Protein AF-A0AAN0Y7L4-F1 (afdb_monomer_lite)

Foldseek 3Di:
DVVVVVVVVVVVVVVVVVVVVVVVVVVVVVVVVVVVVVVVVVVVVVVVVVVVVVVVVVVVVVVVVVVVVVVVVVVVVVVVVVVVVVVVVVVVVVVVVVVVVVVVVVVVVVVVVVVVVVVVVVVVVVVVVVVVVVVVVVVVVVVVVVVVVVVVVVVVVVVVVVVVVVVVVVVVVVVVVVVVVVVVVVVVVVLVVDDDPVQWDFPDADPVSDTDTDHDPDDPFFWDKDKWKWKDWAAFFGKDKTKTFDPPQWDWPDKDKDWDPQKAWPDWDFDDDPDDPPDPTPRGMIMTMIGNHGDRGIIMMMIMTIITHTD

Secondary structure (DSSP, 8-state):
-HHHHHHHHHHHHHHHHHHHHHHHHHHHHHHHHHHHHHHHHHHHHHHHHHHHHHHHHHHHHHHHHHHHHHHHHHHHHHHHHHHHHHHHHHHHHHHHHHHHHHHHHHHHHHHHHHHHHHHHHHHHHHHHHHHHHHHHHHHHHHHHHHHHHHHHHHHHHHHHHHHHHHHHHHHHHHHHHHHHHHHHHHHHHHHHT-PPPTTEEEEEE-TTS-EEEEE--SS---EEEEEEEEEEEE-TT-EEEEEEE--TT-EEEEEEEEE-TTPEEEEEEE---TT-TT-TT---EEEEEEE--S-SS-EEEEEEEEEEEE-

Radius of gyration: 100.81 Å; chains: 1; bounding box: 181×64×265 Å

pLDDT: mean 88.41, std 15.2, range [36.69, 98.88]

Sequence (311 aa):
MEEQRHKASLLYIGEQIEVIEAVQLSLQEQIDDLVGDVSSIEEHLDATEDAIEALQAKDAALQALIDANAGNITDLQGEITRLQDELDKLRTDMTTGDDILQSKIDTNLALIGVLQLAVAEFNTLQGQIDALKAENTSLRLAMEAGDLSLQSQIDSIGLLESQIEANKALISGLLSQVNSLSISIDRYASYMNRECQPGEFLHSTNVDGSYVCEVSGGGIGGFLQLRAVSYTSIQKNQTGSATAECPSGSILTGGGFAKSEELEVLESRPIVMAGDVSNTSTNRAWFVRGLNPNRPYPLNIYSSVICLQPL

Organism: NCBI:txid1219067

Structure (mmCIF, N/CA/C/O backbone):
data_AF-A0AAN0Y7L4-F1
#
_entry.id   AF-A0AAN0Y7L4-F1
#
loop_
_atom_site.group_PDB
_atom_site.id
_atom_site.type_symbol
_atom_site.label_atom_id
_atom_site.label_alt_id
_atom_site.label_comp_id
_atom_site.label_asym_id
_atom_site.label_entity_id
_atom_site.label_seq_id
_atom_site.pdbx_PDB_ins_code
_atom_site.Cartn_x
_atom_site.Cartn_y
_atom_site.Cartn_z
_atom_site.occupancy
_atom_site.B_iso_or_equiv
_atom_site.auth_seq_id
_atom_site.auth_comp_id
_atom_site.auth_asym_id
_atom_site.auth_atom_id
_atom_site.pdbx_PDB_model_num
ATOM 1 N N . MET A 1 1 ? -79.912 -33.690 140.697 1.00 65.00 1 MET A N 1
ATOM 2 C CA . MET A 1 1 ? -79.986 -34.025 139.253 1.00 65.00 1 MET A CA 1
ATOM 3 C C . MET A 1 1 ? -79.680 -32.822 138.368 1.00 65.00 1 MET A C 1
ATOM 5 O O . MET A 1 1 ? -78.897 -32.961 137.440 1.00 65.00 1 MET A O 1
ATOM 9 N N . GLU A 1 2 ? -80.247 -31.649 138.654 1.00 71.06 2 GLU A N 1
ATOM 10 C CA . GLU A 1 2 ? -80.074 -30.436 137.838 1.00 71.06 2 GLU A CA 1
ATOM 11 C C . GLU A 1 2 ? -78.642 -29.865 137.873 1.00 71.06 2 GLU A C 1
ATOM 13 O O . GLU A 1 2 ? -78.085 -29.534 136.830 1.00 71.06 2 GLU A O 1
ATOM 18 N N . GLU A 1 3 ? -77.993 -29.889 139.043 1.00 75.88 3 GLU A N 1
ATOM 19 C CA . GLU A 1 3 ? -76.580 -29.505 139.208 1.00 75.88 3 GLU A CA 1
ATOM 20 C C . GLU A 1 3 ? -75.617 -30.447 138.458 1.00 75.88 3 GLU A C 1
ATOM 22 O O . GLU A 1 3 ? -74.653 -30.009 137.837 1.00 75.88 3 GLU A O 1
ATOM 27 N N . GLN A 1 4 ? -75.900 -31.754 138.461 1.00 79.44 4 GLN A N 1
ATOM 28 C CA . GLN A 1 4 ? -75.106 -32.761 137.743 1.00 79.44 4 GLN A CA 1
ATOM 29 C C . GLN A 1 4 ? -75.257 -32.638 136.221 1.00 79.44 4 GLN A C 1
ATOM 31 O O . GLN A 1 4 ? -74.281 -32.820 135.499 1.00 79.44 4 GLN A O 1
ATOM 36 N N . ARG A 1 5 ? -76.451 -32.274 135.733 1.00 79.94 5 ARG A N 1
ATOM 37 C CA . ARG A 1 5 ? -76.677 -31.947 134.316 1.00 79.94 5 ARG A CA 1
ATOM 38 C C . ARG A 1 5 ? -75.965 -30.660 133.900 1.00 79.94 5 ARG A C 1
ATOM 40 O O . ARG A 1 5 ? -75.357 -30.646 132.837 1.00 79.94 5 ARG A O 1
ATOM 47 N N . HIS A 1 6 ? -75.983 -29.621 134.737 1.00 82.06 6 HIS A N 1
ATOM 48 C CA . HIS A 1 6 ? -75.218 -28.394 134.486 1.00 82.06 6 HIS A CA 1
ATOM 49 C C . HIS A 1 6 ? -73.709 -28.655 134.453 1.00 82.06 6 HIS A C 1
ATOM 51 O O . HIS A 1 6 ? -73.045 -28.200 133.529 1.00 82.06 6 HIS A O 1
ATOM 57 N N . LYS A 1 7 ? -73.170 -29.446 135.392 1.00 86.62 7 LYS A N 1
ATOM 58 C CA . LYS A 1 7 ? -71.755 -29.859 135.374 1.00 86.62 7 LYS A CA 1
ATOM 59 C C . LYS A 1 7 ? -71.385 -30.639 134.110 1.00 86.62 7 LYS A C 1
ATOM 61 O O . LYS A 1 7 ? -70.355 -30.346 133.519 1.00 86.62 7 LYS A O 1
ATOM 66 N N . ALA A 1 8 ? -72.221 -31.582 133.673 1.00 85.50 8 ALA A N 1
ATOM 67 C CA . ALA A 1 8 ? -71.980 -32.340 132.443 1.00 85.50 8 ALA A CA 1
ATOM 68 C C . ALA A 1 8 ? -72.039 -31.455 131.185 1.00 85.50 8 ALA A C 1
ATOM 70 O O . ALA A 1 8 ? -71.216 -31.602 130.288 1.00 85.50 8 ALA A O 1
ATOM 71 N N . SER A 1 9 ? -72.976 -30.503 131.136 1.00 89.06 9 SER A N 1
ATOM 72 C CA . SER A 1 9 ? -73.086 -29.557 130.023 1.00 89.06 9 SER A CA 1
ATOM 73 C C . SER A 1 9 ? -71.916 -28.570 129.984 1.00 89.06 9 SER A C 1
ATOM 75 O O . SER A 1 9 ? -71.429 -28.262 128.905 1.00 89.06 9 SER A O 1
ATOM 77 N N . LEU A 1 10 ? -71.447 -28.095 131.143 1.00 89.44 10 LEU A N 1
ATOM 78 C CA . LEU A 1 10 ? -70.262 -27.238 131.251 1.00 89.44 10 LEU A CA 1
ATOM 79 C C . LEU A 1 10 ? -68.979 -27.980 130.851 1.00 89.44 10 LEU A C 1
ATOM 81 O O . LEU A 1 10 ? -68.137 -27.389 130.188 1.00 89.44 10 LEU A O 1
ATOM 85 N N . LEU A 1 11 ? -68.852 -29.264 131.210 1.00 89.75 11 LEU A N 1
ATOM 86 C CA . LEU A 1 11 ? -67.729 -30.112 130.795 1.00 89.75 11 LEU A CA 1
ATOM 87 C C . LEU A 1 11 ? -67.692 -30.275 129.267 1.00 89.75 11 LEU A C 1
ATOM 89 O O . LEU A 1 11 ? -66.659 -30.044 128.654 1.00 89.75 11 LEU A O 1
ATOM 93 N N . TYR A 1 12 ? -68.839 -30.583 128.658 1.00 90.38 12 TYR A N 1
ATOM 94 C CA . TYR A 1 12 ? -68.973 -30.725 127.206 1.00 90.38 12 TYR A CA 1
ATOM 95 C C . TYR A 1 12 ? -68.675 -29.422 126.451 1.00 90.38 12 TYR A C 1
ATOM 97 O O . TYR A 1 12 ? -68.002 -29.432 125.426 1.00 90.38 12 TYR A O 1
ATOM 105 N N . ILE A 1 13 ? -69.150 -28.285 126.971 1.00 93.44 13 ILE A N 1
ATOM 106 C CA . ILE A 1 13 ? -68.819 -26.965 126.418 1.00 93.44 13 ILE A CA 1
ATOM 107 C C . ILE A 1 13 ? -67.311 -26.702 126.531 1.00 93.44 13 ILE A C 1
ATOM 109 O O . ILE A 1 13 ? -66.723 -26.198 125.581 1.00 93.44 13 ILE A O 1
ATOM 113 N N . GLY A 1 14 ? -66.679 -27.077 127.649 1.00 92.88 14 GLY A N 1
ATOM 114 C CA . GLY A 1 14 ? -65.228 -26.978 127.828 1.00 92.88 14 GLY A CA 1
ATOM 115 C C . GLY A 1 14 ? -64.439 -27.788 126.794 1.00 92.88 14 GLY A C 1
ATOM 116 O O . GLY A 1 14 ? -63.548 -27.242 126.156 1.00 92.88 14 GLY A O 1
ATOM 117 N N . GLU A 1 15 ? -64.817 -29.049 126.564 1.00 94.00 15 GLU A N 1
ATOM 118 C CA . GLU A 1 15 ? -64.196 -29.911 125.542 1.00 94.00 15 GLU A CA 1
ATOM 119 C C . GLU A 1 15 ? -64.382 -29.351 124.120 1.00 94.00 15 GLU A C 1
ATOM 121 O O . GLU A 1 15 ? -63.455 -29.370 123.311 1.00 94.00 15 GLU A O 1
ATOM 126 N N . GLN A 1 16 ? -65.565 -28.812 123.796 1.00 95.75 16 GLN A N 1
ATOM 127 C CA . GLN A 1 16 ? -65.798 -28.169 122.498 1.00 95.75 16 GLN A CA 1
ATOM 128 C C . GLN A 1 16 ? -64.950 -26.908 122.304 1.00 95.75 16 GLN A C 1
ATOM 130 O O . GLN A 1 16 ? -64.465 -26.679 121.197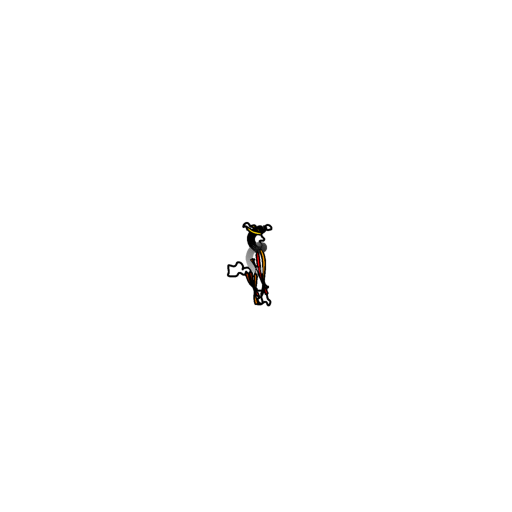 1.00 95.75 16 GLN A O 1
ATOM 135 N N . ILE A 1 17 ? -64.771 -26.099 123.354 1.00 95.94 17 ILE A N 1
ATOM 136 C CA . ILE A 1 17 ? -63.909 -24.911 123.314 1.00 95.94 17 ILE A CA 1
ATOM 137 C C . ILE A 1 17 ? -62.463 -25.320 123.016 1.00 95.94 17 ILE A C 1
ATOM 139 O O . ILE A 1 17 ? -61.859 -24.738 122.123 1.00 95.94 17 ILE A O 1
ATOM 143 N N . GLU A 1 18 ? -61.945 -26.362 123.670 1.00 95.50 18 GLU A N 1
ATOM 144 C CA . GLU A 1 18 ? -60.574 -26.847 123.456 1.00 95.50 18 GLU A CA 1
ATOM 145 C C . GLU A 1 18 ? -60.346 -27.327 122.007 1.00 95.50 18 GLU A C 1
ATOM 147 O O . GLU A 1 18 ? -59.334 -27.006 121.384 1.00 95.50 18 GLU A O 1
ATOM 152 N N . VAL A 1 19 ? -61.323 -28.029 121.416 1.00 95.31 19 VAL A N 1
ATOM 153 C CA . VAL A 1 19 ? -61.266 -28.435 119.998 1.00 95.31 19 VAL A CA 1
ATOM 154 C C . VAL A 1 19 ? -61.311 -27.225 119.062 1.00 95.31 19 VAL A C 1
ATOM 156 O O . VAL A 1 19 ? -60.577 -27.189 118.074 1.00 95.31 19 VAL A O 1
ATOM 159 N N . ILE A 1 20 ? -62.161 -26.235 119.348 1.00 96.56 20 ILE A N 1
ATOM 160 C CA . ILE A 1 20 ? -62.248 -25.002 118.553 1.00 96.56 20 ILE A CA 1
ATOM 161 C C . ILE A 1 20 ? -60.926 -24.231 118.617 1.00 96.56 20 ILE A C 1
ATOM 163 O O . ILE A 1 20 ? -60.447 -23.790 117.576 1.00 96.56 20 ILE A O 1
ATOM 167 N N . GLU A 1 21 ? -60.311 -24.115 119.795 1.00 96.50 21 GLU A N 1
ATOM 168 C CA . GLU A 1 21 ? -59.003 -23.475 119.975 1.00 96.50 21 GLU A CA 1
ATOM 169 C C . GLU A 1 21 ? -57.907 -24.205 119.188 1.00 96.50 21 GLU A C 1
ATOM 171 O O . GLU A 1 21 ? -57.120 -23.565 118.490 1.00 96.50 21 GLU A O 1
ATOM 176 N N . ALA A 1 22 ? -57.894 -25.541 119.212 1.00 95.69 22 ALA A N 1
ATOM 177 C CA . ALA A 1 22 ? -56.948 -26.335 118.430 1.00 95.69 22 ALA A CA 1
ATOM 178 C C . ALA A 1 22 ? -57.126 -26.138 116.911 1.00 95.69 22 ALA A C 1
ATOM 180 O O . ALA A 1 22 ? -56.146 -25.960 116.186 1.00 95.69 22 ALA A O 1
ATOM 181 N N . VAL A 1 23 ? -58.371 -26.127 116.418 1.00 96.81 23 VAL A N 1
ATOM 182 C CA . VAL A 1 23 ? -58.669 -25.853 115.000 1.00 96.81 23 VAL A CA 1
ATOM 183 C C . VAL A 1 23 ? -58.299 -24.417 114.626 1.00 96.81 23 VAL A C 1
ATOM 185 O O . VAL A 1 23 ? -57.748 -24.199 113.551 1.00 96.81 23 VAL A O 1
ATOM 188 N N . GLN A 1 24 ? -58.556 -23.443 115.503 1.00 97.94 24 GLN A N 1
ATOM 189 C CA . GLN A 1 24 ? -58.186 -22.045 115.288 1.00 97.94 24 GLN A CA 1
ATOM 190 C C . GLN A 1 24 ? -56.667 -21.888 115.156 1.00 97.94 24 GLN A C 1
ATOM 192 O O . GLN A 1 24 ? -56.213 -21.194 114.252 1.00 97.94 24 GLN A O 1
ATOM 197 N N . LEU A 1 25 ? -55.890 -22.555 116.015 1.00 97.44 25 LEU A N 1
ATOM 198 C CA . LEU A 1 25 ? -54.428 -22.556 115.929 1.00 97.44 25 LEU A CA 1
ATOM 199 C C . LEU A 1 25 ? -53.938 -23.173 114.612 1.00 97.44 25 LEU A C 1
ATOM 201 O O . LEU A 1 25 ? -53.081 -22.593 113.955 1.00 97.44 25 LEU A O 1
ATOM 205 N N . SER A 1 26 ? -54.521 -24.298 114.188 1.00 97.56 26 SER A N 1
ATOM 206 C CA . SER A 1 26 ? -54.142 -24.944 112.924 1.00 97.56 26 SER A CA 1
ATOM 207 C C . SER A 1 26 ? -54.507 -24.112 111.690 1.00 97.56 26 SER A C 1
ATOM 209 O O . SER A 1 26 ? -53.728 -24.043 110.742 1.00 97.56 26 SER A O 1
ATOM 211 N N . LEU A 1 27 ? -55.677 -23.467 111.685 1.00 98.06 27 LEU A N 1
ATOM 212 C CA . LEU A 1 27 ? -56.064 -22.557 110.606 1.00 98.06 27 LEU A CA 1
ATOM 213 C C . LEU A 1 27 ? -55.168 -21.316 110.570 1.00 98.06 27 LEU A C 1
ATOM 215 O O . LEU A 1 27 ? -54.859 -20.846 109.482 1.00 98.06 27 LEU A O 1
ATOM 219 N N . GLN A 1 28 ? -54.740 -20.803 111.727 1.00 98.12 28 GLN A N 1
ATOM 220 C CA . GLN A 1 28 ? -53.810 -19.676 111.788 1.00 98.12 28 GLN A CA 1
ATOM 221 C C . GLN A 1 28 ? -52.454 -20.036 111.172 1.00 98.12 28 GLN A C 1
ATOM 223 O O . GLN A 1 28 ? -51.947 -19.266 110.369 1.00 98.12 28 GLN A O 1
ATOM 228 N N . GLU A 1 29 ? -51.918 -21.220 111.477 1.00 98.06 29 GLU A N 1
ATOM 229 C CA . GLU A 1 29 ? -50.669 -21.710 110.878 1.00 98.06 29 GLU A CA 1
ATOM 230 C C . GLU A 1 29 ? -50.784 -21.825 109.349 1.00 98.06 29 GLU A C 1
ATOM 232 O O . GLU A 1 29 ? -49.951 -21.288 108.627 1.00 98.06 29 GLU A O 1
ATOM 237 N N . GLN A 1 30 ? -51.873 -22.418 108.839 1.00 98.38 30 GLN A N 1
ATOM 238 C CA . GLN A 1 30 ? -52.119 -22.487 107.390 1.00 98.38 30 GLN A CA 1
ATOM 239 C C . GLN A 1 30 ? -52.256 -21.104 106.742 1.00 98.38 30 GLN A C 1
ATOM 241 O O . GLN A 1 30 ? -51.840 -20.922 105.600 1.00 98.38 30 GLN A O 1
ATOM 246 N N . ILE A 1 31 ? -52.869 -20.138 107.435 1.00 98.50 31 ILE A N 1
ATOM 247 C CA . ILE A 1 31 ? -52.988 -18.757 106.951 1.00 98.50 31 ILE A CA 1
ATOM 248 C C . ILE A 1 31 ? -51.609 -18.098 106.883 1.00 98.50 31 ILE A C 1
ATOM 250 O O . ILE A 1 31 ? -51.313 -17.451 105.882 1.00 98.50 31 ILE A O 1
ATOM 254 N N . ASP A 1 32 ? -50.778 -18.266 107.911 1.00 98.25 32 ASP A N 1
ATOM 255 C CA . ASP A 1 32 ? -49.435 -17.686 107.961 1.00 98.25 32 ASP A CA 1
ATOM 256 C C . ASP A 1 32 ? -48.542 -18.264 106.844 1.00 98.25 32 ASP A C 1
ATOM 258 O O . ASP A 1 32 ? -47.852 -17.503 106.160 1.00 98.25 32 ASP A O 1
ATOM 262 N N . ASP A 1 33 ? -48.631 -19.574 106.582 1.00 98.44 33 ASP A N 1
ATOM 263 C CA . ASP A 1 33 ? -47.954 -20.229 105.454 1.00 98.44 33 ASP A CA 1
ATOM 264 C C . ASP A 1 33 ? -48.433 -19.672 104.104 1.00 98.44 33 ASP A C 1
ATOM 266 O O . ASP A 1 33 ? -47.620 -19.303 103.254 1.00 98.44 33 ASP A O 1
ATOM 270 N N . LEU A 1 34 ? -49.752 -19.541 103.913 1.00 98.38 34 LEU A N 1
ATOM 271 C CA . LEU A 1 34 ? -50.325 -19.016 102.670 1.00 98.38 34 LEU A CA 1
ATOM 272 C C . LEU A 1 34 ? -49.908 -17.559 102.420 1.00 98.38 34 LEU A C 1
ATOM 274 O O . LEU A 1 34 ? -49.672 -17.172 101.279 1.00 98.38 34 LEU A O 1
ATOM 278 N N . VAL A 1 35 ? -49.816 -16.747 103.478 1.00 98.44 35 VAL A N 1
ATOM 279 C CA . VAL A 1 35 ? -49.301 -15.372 103.399 1.00 98.44 35 VAL A CA 1
ATOM 280 C C . VAL A 1 35 ? -47.834 -15.378 102.966 1.00 98.44 35 VAL A C 1
ATOM 282 O O . VAL A 1 35 ? -47.460 -14.578 102.110 1.00 98.44 35 VAL A O 1
ATOM 285 N N . GLY A 1 36 ? -47.025 -16.299 103.498 1.00 98.44 36 GLY A N 1
ATOM 286 C CA . GLY A 1 36 ? -45.636 -16.487 103.079 1.00 98.44 36 GLY A CA 1
ATOM 287 C C . GLY A 1 36 ? -45.504 -16.850 101.596 1.00 98.44 36 GLY A C 1
ATOM 288 O O . GLY A 1 36 ? -44.739 -16.209 100.872 1.00 98.44 36 GLY A O 1
ATOM 289 N N . ASP A 1 37 ? -46.291 -17.821 101.127 1.00 98.56 37 ASP A N 1
ATOM 290 C CA . ASP A 1 37 ? -46.326 -18.228 99.717 1.00 98.56 37 ASP A CA 1
ATOM 291 C C . ASP A 1 37 ? -46.767 -17.076 98.803 1.00 98.56 37 ASP A C 1
ATOM 293 O O . ASP A 1 37 ? -46.163 -16.854 97.752 1.00 98.56 37 ASP A O 1
ATOM 297 N N . VAL A 1 38 ? -47.785 -16.304 99.206 1.00 98.62 38 VAL A N 1
ATOM 298 C CA . VAL A 1 38 ? -48.253 -15.131 98.450 1.00 98.62 38 VAL A CA 1
ATOM 299 C C . VAL A 1 38 ? -47.154 -14.077 98.338 1.00 98.62 38 VAL A C 1
ATOM 301 O O . VAL A 1 38 ? -46.890 -13.621 97.230 1.00 98.62 38 VAL A O 1
ATOM 304 N N . SER A 1 39 ? -46.459 -13.743 99.431 1.00 98.38 39 SER A N 1
ATOM 305 C CA . SER A 1 39 ? -45.335 -12.798 99.379 1.00 98.38 39 SER A CA 1
ATOM 306 C C . SER A 1 39 ? -44.205 -13.278 98.461 1.00 98.38 39 SER A C 1
ATOM 308 O O . SER A 1 39 ? -43.629 -12.478 97.729 1.00 98.38 39 SER A O 1
ATOM 310 N N . SER A 1 40 ? -43.906 -14.582 98.449 1.00 98.44 40 SER A N 1
ATOM 311 C CA . SER A 1 40 ? -42.910 -15.144 97.528 1.00 98.44 40 SER A CA 1
ATOM 312 C C . SER A 1 40 ? -43.368 -15.080 96.066 1.00 98.44 40 SER A C 1
ATOM 314 O O . SER A 1 40 ? -42.564 -14.780 95.184 1.00 98.44 40 SER A O 1
ATOM 316 N N . ILE A 1 41 ? -44.650 -15.340 95.791 1.00 98.56 41 ILE A N 1
ATOM 317 C CA . ILE A 1 41 ? -45.226 -15.234 94.444 1.00 98.56 41 ILE A CA 1
ATOM 318 C C . ILE A 1 41 ? -45.186 -13.788 93.942 1.00 98.56 41 ILE A C 1
ATOM 320 O O . ILE A 1 41 ? -44.864 -13.578 92.776 1.00 98.56 41 ILE A O 1
ATOM 324 N N . GLU A 1 42 ? -45.486 -12.809 94.797 1.00 98.62 42 GLU A N 1
ATOM 325 C CA . GLU A 1 42 ? -45.403 -11.382 94.460 1.00 98.62 42 GLU A CA 1
ATOM 326 C C . GLU A 1 42 ? -43.968 -10.982 94.083 1.00 98.62 42 GLU A C 1
ATOM 328 O O . GLU A 1 42 ? -43.758 -10.406 93.019 1.00 98.62 42 GLU A O 1
ATOM 333 N N . GLU A 1 43 ? -42.961 -11.395 94.862 1.00 98.56 43 GLU A N 1
ATOM 334 C CA . GLU A 1 43 ? -41.549 -11.138 94.530 1.00 98.56 43 GLU A CA 1
ATOM 335 C C . GLU A 1 43 ? -41.136 -11.794 93.196 1.00 98.56 43 GLU A C 1
ATOM 337 O O . GLU A 1 43 ? -40.425 -11.201 92.380 1.00 98.56 43 GLU A O 1
ATOM 342 N N . HIS A 1 44 ? -41.604 -13.019 92.934 1.00 98.50 44 HIS A N 1
ATOM 343 C CA . HIS A 1 44 ? -41.367 -13.696 91.659 1.00 98.50 44 HIS A CA 1
ATOM 344 C C . HIS A 1 44 ? -42.072 -13.020 90.477 1.00 98.50 44 HIS A C 1
ATOM 346 O O . HIS A 1 44 ? -41.533 -13.038 89.363 1.00 98.50 44 HIS A O 1
ATOM 352 N N . LEU A 1 45 ? -43.262 -12.457 90.695 1.00 98.69 45 LEU A N 1
ATOM 353 C CA . LEU A 1 45 ? -44.009 -11.721 89.683 1.00 98.69 45 LEU A CA 1
ATOM 354 C C . LEU A 1 45 ? -43.251 -10.452 89.292 1.00 98.69 45 LEU A C 1
ATOM 356 O O . LEU A 1 45 ? -42.950 -10.299 88.110 1.00 98.69 45 LEU A O 1
ATOM 360 N N . ASP A 1 46 ? -42.841 -9.643 90.270 1.00 98.62 46 ASP A N 1
ATOM 361 C CA . ASP A 1 46 ? -42.070 -8.413 90.050 1.00 98.62 46 ASP A CA 1
ATOM 362 C C . ASP A 1 46 ? -40.780 -8.699 89.258 1.00 98.62 46 ASP A C 1
ATOM 364 O O . ASP A 1 46 ? -40.507 -8.084 88.226 1.00 98.62 46 ASP A O 1
ATOM 368 N N . ALA A 1 47 ? -40.013 -9.718 89.665 1.00 98.56 47 ALA A N 1
ATOM 369 C CA . ALA A 1 47 ? -38.786 -10.103 88.964 1.00 98.56 47 ALA A CA 1
ATOM 370 C C . ALA A 1 47 ? -39.037 -10.587 87.521 1.00 98.56 47 ALA A C 1
ATOM 372 O O . ALA A 1 47 ? -38.185 -10.430 86.639 1.00 98.56 47 ALA A O 1
ATOM 373 N N . THR A 1 48 ? -40.190 -11.212 87.272 1.00 98.56 48 THR A N 1
ATOM 374 C CA . THR A 1 48 ? -40.574 -11.671 85.932 1.00 98.56 48 THR A CA 1
ATOM 375 C C . THR A 1 48 ? -41.022 -10.503 85.058 1.00 98.56 48 THR A C 1
ATOM 377 O O . THR A 1 48 ? -40.672 -10.472 83.877 1.00 98.56 48 THR A O 1
ATOM 380 N N . GLU A 1 49 ? -41.748 -9.536 85.620 1.00 98.75 49 GLU A N 1
ATOM 381 C CA . GLU A 1 49 ? -42.130 -8.296 84.939 1.00 98.75 49 GLU A CA 1
ATOM 382 C C . GLU A 1 49 ? -40.883 -7.514 84.498 1.00 98.75 49 GLU A C 1
ATOM 384 O O . GLU A 1 49 ? -40.738 -7.234 83.304 1.00 98.75 49 GLU A O 1
ATOM 389 N N . ASP A 1 50 ? -39.909 -7.318 85.394 1.00 98.62 50 ASP A N 1
ATOM 390 C CA . ASP A 1 50 ? -38.616 -6.690 85.079 1.00 98.62 50 ASP A CA 1
ATOM 391 C C . ASP A 1 50 ? -37.873 -7.415 83.936 1.00 98.62 50 ASP A C 1
ATOM 393 O O . ASP A 1 50 ? -37.298 -6.801 83.026 1.00 98.62 50 ASP A O 1
ATOM 397 N N . ALA A 1 51 ? -37.874 -8.753 83.950 1.00 98.69 51 ALA A N 1
ATOM 398 C CA . ALA A 1 51 ? -37.231 -9.553 82.911 1.00 98.69 51 ALA A CA 1
ATOM 399 C C . ALA A 1 51 ? -37.931 -9.415 81.547 1.00 98.69 51 ALA A C 1
ATOM 401 O O . ALA A 1 51 ? -37.258 -9.380 80.509 1.00 98.69 51 ALA A O 1
ATOM 402 N N . ILE A 1 52 ? -39.265 -9.328 81.537 1.00 98.75 52 ILE A N 1
ATOM 403 C CA . ILE A 1 52 ? -40.060 -9.104 80.326 1.00 98.75 52 ILE A CA 1
ATOM 404 C C . ILE A 1 52 ? -39.749 -7.725 79.741 1.00 98.75 52 ILE A C 1
ATOM 406 O O . ILE A 1 52 ? -39.487 -7.634 78.540 1.00 98.75 52 ILE A O 1
ATOM 410 N N . GLU A 1 53 ? -39.698 -6.675 80.563 1.00 98.69 53 GLU A N 1
ATOM 411 C CA . GLU A 1 53 ? -39.340 -5.326 80.109 1.00 98.69 53 GLU A CA 1
ATOM 412 C C . GLU A 1 53 ? -37.936 -5.291 79.481 1.00 98.69 53 GLU A C 1
ATOM 414 O O . GLU A 1 53 ? -37.729 -4.731 78.398 1.00 98.69 53 GLU A O 1
ATOM 419 N N . ALA A 1 54 ? -36.964 -5.967 80.101 1.00 98.56 54 ALA A N 1
ATOM 420 C CA . ALA A 1 54 ? -35.606 -6.058 79.570 1.00 98.56 54 ALA A CA 1
ATOM 421 C C . ALA A 1 54 ? -35.535 -6.804 78.223 1.00 98.56 54 ALA A C 1
ATOM 423 O O . ALA A 1 54 ? -34.738 -6.440 77.349 1.00 98.56 54 ALA A O 1
ATOM 424 N N . LEU A 1 55 ? -36.345 -7.851 78.034 1.00 98.75 55 LEU A N 1
ATOM 425 C CA . LEU A 1 55 ? -36.444 -8.567 76.759 1.00 98.75 55 LEU A CA 1
ATOM 426 C C . LEU A 1 55 ? -37.110 -7.708 75.682 1.00 98.75 55 LEU A C 1
ATOM 428 O O . LEU A 1 55 ? -36.583 -7.629 74.575 1.00 98.75 55 LEU A O 1
ATOM 432 N N . GLN A 1 56 ? -38.184 -6.990 76.014 1.00 98.81 56 GLN A N 1
ATOM 433 C CA . GLN A 1 56 ? -38.840 -6.059 75.090 1.00 98.81 56 GLN A CA 1
ATOM 434 C C . GLN A 1 56 ? -37.882 -4.960 74.609 1.00 98.81 56 GLN A C 1
ATOM 436 O O . GLN A 1 56 ? -37.856 -4.631 73.421 1.00 98.81 56 GLN A O 1
ATOM 441 N N . ALA A 1 57 ? -37.038 -4.432 75.500 1.00 98.56 57 ALA A N 1
ATOM 442 C CA . ALA A 1 57 ? -36.009 -3.464 75.128 1.00 98.56 57 ALA A CA 1
ATOM 443 C C . ALA A 1 57 ? -34.958 -4.058 74.168 1.00 98.56 57 ALA A C 1
ATOM 445 O O . ALA A 1 57 ? -34.530 -3.389 73.222 1.00 98.56 57 ALA A O 1
ATOM 446 N N . LYS A 1 58 ? -34.554 -5.320 74.373 1.00 98.75 58 LYS A N 1
ATOM 447 C CA . LYS A 1 58 ? -33.640 -6.030 73.460 1.00 98.75 58 LYS A CA 1
ATOM 448 C C . LYS A 1 58 ? -34.274 -6.284 72.096 1.00 98.75 58 LYS A C 1
ATOM 450 O O . LYS A 1 58 ? -33.603 -6.071 71.087 1.00 98.75 58 LYS A O 1
ATOM 455 N N . ASP A 1 59 ? -35.541 -6.679 72.056 1.00 98.81 59 ASP A N 1
ATOM 456 C CA . ASP A 1 59 ? -36.275 -6.896 70.808 1.00 98.81 59 ASP A CA 1
ATOM 457 C C . ASP A 1 59 ? -36.403 -5.596 70.006 1.00 98.81 59 ASP A C 1
ATOM 459 O O . ASP A 1 59 ? -36.145 -5.585 68.802 1.00 98.81 59 ASP A O 1
ATOM 463 N N . ALA A 1 60 ? -36.689 -4.471 70.671 1.00 98.62 60 ALA A N 1
ATOM 464 C CA . ALA A 1 60 ? -36.716 -3.159 70.026 1.00 98.62 60 ALA A CA 1
ATOM 465 C C . ALA A 1 60 ? -35.349 -2.772 69.427 1.00 98.62 60 ALA A C 1
ATOM 467 O O . ALA A 1 60 ? -35.276 -2.261 68.307 1.00 98.62 60 ALA A O 1
ATOM 468 N N . ALA A 1 61 ? -34.253 -3.051 70.140 1.00 98.62 61 ALA A N 1
ATOM 469 C CA . ALA A 1 61 ? -32.903 -2.795 69.640 1.00 98.62 61 ALA A CA 1
ATOM 470 C C . ALA A 1 61 ? -32.541 -3.692 68.442 1.00 98.62 61 ALA A C 1
ATOM 472 O O . ALA A 1 61 ? -31.943 -3.221 67.472 1.00 98.62 61 ALA A O 1
ATOM 473 N N . LEU A 1 62 ? -32.921 -4.973 68.481 1.00 98.81 62 LEU A N 1
ATOM 474 C CA . LEU A 1 62 ? -32.725 -5.901 67.366 1.00 98.81 62 LEU A CA 1
ATOM 475 C C . LEU A 1 62 ? -33.537 -5.484 66.137 1.00 98.81 62 LEU A C 1
ATOM 477 O O . LEU A 1 62 ? -33.004 -5.521 65.029 1.00 98.81 62 LEU A O 1
ATOM 481 N N . GLN A 1 63 ? -34.776 -5.024 66.322 1.00 98.81 63 GLN A N 1
ATOM 482 C CA . GLN A 1 63 ? -35.604 -4.527 65.224 1.00 98.81 63 GLN A CA 1
ATOM 483 C C . GLN A 1 63 ? -34.963 -3.313 64.540 1.00 98.81 63 GLN A C 1
ATOM 485 O O . GLN A 1 63 ? -34.862 -3.284 63.316 1.00 98.81 63 GLN A O 1
ATOM 490 N N . ALA A 1 64 ? -34.428 -2.363 65.312 1.00 98.62 64 ALA A N 1
ATOM 491 C CA . ALA A 1 64 ? -33.726 -1.209 64.752 1.00 98.62 64 ALA A CA 1
ATOM 492 C C . ALA A 1 64 ? -32.482 -1.609 63.930 1.00 98.62 64 ALA A C 1
ATOM 494 O O . ALA A 1 64 ? -32.207 -1.016 62.886 1.00 98.62 64 ALA A O 1
ATOM 495 N N . LEU A 1 65 ? -31.737 -2.634 64.367 1.00 98.81 65 LEU A N 1
ATOM 496 C CA . LEU A 1 65 ? -30.599 -3.170 63.610 1.00 98.81 65 LEU A CA 1
ATOM 497 C C . LEU A 1 65 ? -31.036 -3.876 62.322 1.00 98.81 65 LEU A C 1
ATOM 499 O O . LEU A 1 65 ? -30.360 -3.750 61.301 1.00 98.81 65 LEU A O 1
ATOM 503 N N . ILE A 1 66 ? -32.150 -4.612 62.356 1.00 98.81 66 ILE A N 1
ATOM 504 C CA . ILE A 1 66 ? -32.729 -5.254 61.169 1.00 98.81 66 ILE A CA 1
ATOM 505 C C . ILE A 1 66 ? -33.117 -4.194 60.138 1.00 98.81 66 ILE A C 1
ATOM 507 O O . ILE A 1 66 ? -32.729 -4.319 58.976 1.00 98.81 66 ILE A O 1
ATOM 511 N N . ASP A 1 67 ? -33.799 -3.130 60.561 1.00 98.69 67 ASP A N 1
ATOM 512 C CA . ASP A 1 67 ? -34.242 -2.054 59.671 1.00 98.69 67 ASP A CA 1
ATOM 513 C C . ASP A 1 67 ? -33.048 -1.304 59.057 1.00 98.69 67 ASP A C 1
ATOM 515 O O . ASP A 1 67 ? -33.016 -1.053 57.849 1.00 98.69 67 ASP A O 1
ATOM 519 N N . ALA A 1 68 ? -32.014 -1.016 59.857 1.00 98.75 68 ALA A N 1
ATOM 520 C CA . ALA A 1 68 ? -30.781 -0.399 59.368 1.00 98.75 68 ALA A CA 1
ATOM 521 C C . ALA A 1 68 ? -30.056 -1.291 58.346 1.00 98.75 68 ALA A C 1
ATOM 523 O O . ALA A 1 68 ? -29.613 -0.821 57.297 1.00 98.75 68 ALA A O 1
ATOM 524 N N . ASN A 1 69 ? -29.970 -2.595 58.618 1.00 98.75 69 ASN A N 1
ATOM 525 C CA . ASN A 1 69 ? -29.360 -3.546 57.693 1.00 98.75 69 ASN A CA 1
ATOM 526 C C . ASN A 1 69 ? -30.178 -3.704 56.405 1.00 98.75 69 ASN A C 1
ATOM 528 O O . ASN A 1 69 ? -29.588 -3.821 55.334 1.00 98.75 69 ASN A O 1
ATOM 532 N N . ALA A 1 70 ? -31.510 -3.665 56.477 1.00 98.69 70 ALA A N 1
ATOM 533 C CA . ALA A 1 70 ? -32.373 -3.679 55.298 1.00 98.69 70 ALA A CA 1
ATOM 534 C C . ALA A 1 70 ? -32.148 -2.440 54.409 1.00 98.69 70 ALA A C 1
ATOM 536 O O . ALA A 1 70 ? -32.076 -2.568 53.183 1.00 98.69 70 ALA A O 1
ATOM 537 N N . GLY A 1 71 ? -31.958 -1.264 55.020 1.00 98.62 71 GLY A N 1
ATOM 538 C CA . GLY A 1 71 ? -31.548 -0.043 54.320 1.00 98.62 71 GLY A CA 1
ATOM 539 C C . GLY A 1 71 ? -30.199 -0.208 53.615 1.00 98.62 71 GLY A C 1
ATOM 540 O O . GLY A 1 71 ? -30.119 -0.047 52.400 1.00 98.62 71 GLY A O 1
ATOM 541 N N . ASN A 1 72 ? -29.172 -0.655 54.343 1.00 98.81 72 ASN A N 1
ATOM 542 C CA . ASN A 1 72 ? -27.837 -0.891 53.778 1.00 98.81 72 ASN A CA 1
ATOM 543 C C . ASN A 1 72 ? -27.853 -1.896 52.612 1.00 98.81 72 ASN A C 1
ATOM 545 O O . ASN A 1 72 ? -27.157 -1.706 51.617 1.00 98.81 72 ASN A O 1
ATOM 549 N N . ILE A 1 73 ? -28.640 -2.973 52.718 1.00 98.81 73 ILE A N 1
ATOM 550 C CA . ILE A 1 73 ? -28.794 -3.960 51.639 1.00 98.81 73 ILE A CA 1
ATOM 551 C C . ILE A 1 73 ? -29.414 -3.310 50.399 1.00 98.81 73 ILE A C 1
ATOM 553 O O . ILE A 1 73 ? -28.953 -3.571 49.289 1.00 98.81 73 ILE A O 1
ATOM 557 N N . THR A 1 74 ? -30.420 -2.454 50.580 1.00 98.81 74 THR A N 1
ATOM 558 C CA . THR A 1 74 ? -31.077 -1.736 49.478 1.00 98.81 74 THR A CA 1
ATOM 559 C C . THR A 1 74 ? -30.095 -0.804 48.764 1.00 98.81 74 THR A C 1
ATOM 561 O O . THR A 1 74 ? -30.019 -0.815 47.534 1.00 98.81 74 THR A O 1
ATOM 564 N N . ASP A 1 75 ? -29.284 -0.060 49.518 1.00 98.81 75 ASP A N 1
ATOM 565 C CA . ASP A 1 75 ? -28.273 0.841 48.958 1.00 98.81 75 ASP A CA 1
ATOM 566 C C . ASP A 1 75 ? -27.196 0.070 48.178 1.00 98.81 75 ASP A C 1
ATOM 568 O O . ASP A 1 75 ? -26.879 0.417 47.036 1.00 98.81 75 ASP A O 1
ATOM 572 N N . LEU A 1 76 ? -26.690 -1.033 48.743 1.00 98.81 76 LEU A N 1
ATOM 573 C CA . LEU A 1 76 ? -25.714 -1.903 48.078 1.00 98.81 76 LEU A CA 1
ATOM 574 C C . LEU A 1 76 ? -26.275 -2.527 46.793 1.00 98.81 76 LEU A C 1
ATOM 576 O O . LEU A 1 76 ? -25.561 -2.636 45.797 1.00 98.81 76 LEU A O 1
ATOM 580 N N . GLN A 1 77 ? -27.551 -2.918 46.778 1.00 98.81 77 GLN A N 1
ATOM 581 C CA . GLN A 1 77 ? -28.216 -3.412 45.567 1.00 98.81 77 GLN A CA 1
ATOM 582 C C . GLN A 1 77 ? -28.312 -2.328 44.481 1.00 98.81 77 GLN A C 1
ATOM 584 O O . GLN A 1 77 ? -28.109 -2.620 43.297 1.00 98.81 77 GLN A O 1
ATOM 589 N N . GLY A 1 78 ? -28.563 -1.075 44.873 1.00 98.75 78 GLY A N 1
ATOM 590 C CA . GLY A 1 78 ? -28.529 0.072 43.966 1.00 98.75 78 GLY A CA 1
ATOM 591 C C . GLY A 1 78 ? -27.138 0.309 43.372 1.00 98.75 78 GLY A C 1
ATOM 592 O O . GLY A 1 78 ? -27.002 0.494 42.161 1.00 98.75 78 GLY A O 1
ATOM 593 N N . GLU A 1 79 ? -26.091 0.238 44.197 1.00 98.88 79 GLU A N 1
ATOM 594 C CA . GLU A 1 79 ? -24.709 0.405 43.738 1.00 98.88 79 GLU A CA 1
ATOM 595 C C . GLU A 1 79 ? -24.262 -0.724 42.798 1.00 98.88 79 GLU A C 1
ATOM 597 O O . GLU A 1 79 ? -23.651 -0.450 41.764 1.00 98.88 79 GLU A O 1
ATOM 602 N N . ILE A 1 80 ? -24.626 -1.976 43.101 1.00 98.81 80 ILE A N 1
ATOM 603 C CA . ILE A 1 80 ? -24.370 -3.129 42.225 1.00 98.81 80 ILE A CA 1
ATOM 604 C C . ILE A 1 80 ? -25.003 -2.912 40.850 1.00 98.81 80 ILE A C 1
ATOM 606 O O . ILE A 1 80 ? -24.332 -3.114 39.840 1.00 98.81 80 ILE A O 1
ATOM 610 N N . THR A 1 81 ? -26.256 -2.456 40.808 1.00 98.81 81 THR A N 1
ATOM 611 C CA . THR A 1 81 ? -26.968 -2.199 39.546 1.00 98.81 81 THR A CA 1
ATOM 612 C C . THR A 1 81 ? -26.252 -1.124 38.726 1.00 98.81 81 THR A C 1
ATOM 614 O O . THR A 1 81 ? -25.963 -1.325 37.550 1.00 98.81 81 THR A O 1
ATOM 617 N N . ARG A 1 82 ? -25.858 -0.012 39.362 1.00 98.81 82 ARG A 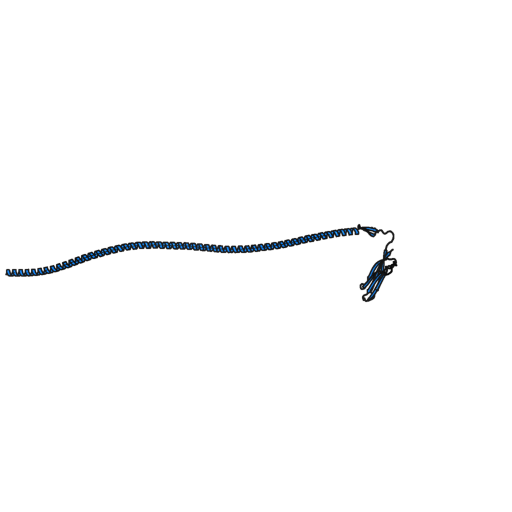N 1
ATOM 618 C CA . ARG A 1 82 ? -25.112 1.065 38.693 1.00 98.81 82 ARG A CA 1
ATOM 619 C C . ARG A 1 82 ? -23.776 0.578 38.122 1.00 98.81 82 ARG A C 1
ATOM 621 O O . ARG A 1 82 ? -23.413 0.940 37.007 1.00 98.81 82 ARG A O 1
ATOM 628 N N . LEU A 1 83 ? -23.032 -0.223 38.885 1.00 98.81 83 LEU A N 1
ATOM 629 C CA . LEU A 1 83 ? -21.746 -0.767 38.441 1.00 98.81 83 LEU A CA 1
ATOM 630 C C . LEU A 1 83 ? -21.908 -1.776 37.296 1.00 98.81 83 LEU A C 1
ATOM 632 O O . LEU A 1 83 ? -21.050 -1.838 36.417 1.00 98.81 83 LEU A O 1
ATOM 636 N N . GLN A 1 84 ? -22.998 -2.546 37.282 1.00 98.88 84 GLN A N 1
ATOM 637 C CA . GLN A 1 84 ? -23.334 -3.437 36.169 1.00 98.88 84 GLN A CA 1
ATOM 638 C C . GLN A 1 84 ? -23.607 -2.643 34.886 1.00 98.88 84 GLN A C 1
ATOM 640 O O . GLN A 1 84 ? -23.015 -2.954 33.853 1.00 98.88 84 GLN A O 1
ATOM 645 N N . ASP A 1 85 ? -24.386 -1.562 34.971 1.00 98.81 85 ASP A N 1
ATOM 646 C CA . ASP A 1 85 ? -24.653 -0.681 33.828 1.00 98.81 85 ASP A CA 1
ATOM 647 C C . ASP A 1 85 ? -23.364 -0.036 33.278 1.00 98.81 85 ASP A C 1
ATOM 649 O O . ASP A 1 85 ? -23.159 0.054 32.063 1.00 98.81 85 ASP A O 1
ATOM 653 N N . GLU A 1 86 ? -22.457 0.398 34.162 1.00 98.88 86 GLU A N 1
ATOM 654 C CA . GLU A 1 86 ? -21.157 0.955 33.765 1.00 98.88 86 GLU A CA 1
ATOM 655 C C . GLU A 1 86 ? -20.262 -0.081 33.073 1.00 98.88 86 GLU A C 1
ATOM 657 O O . GLU A 1 86 ? -19.614 0.242 32.072 1.00 98.88 86 GLU A O 1
ATOM 662 N N . LEU A 1 87 ? -20.245 -1.324 33.563 1.00 98.81 87 LEU A N 1
ATOM 663 C CA . LEU A 1 87 ? -19.503 -2.421 32.938 1.00 98.81 87 LEU A CA 1
ATOM 664 C C . LEU A 1 87 ? -20.042 -2.759 31.545 1.00 98.81 87 LEU A C 1
ATOM 666 O O . LEU A 1 87 ? -19.252 -2.945 30.617 1.00 98.81 87 LEU A O 1
ATOM 670 N N . ASP A 1 88 ? -21.362 -2.799 31.376 1.00 98.81 88 ASP A N 1
ATOM 671 C CA . ASP A 1 88 ? -21.991 -3.085 30.085 1.00 98.81 88 ASP A CA 1
ATOM 672 C C . ASP A 1 88 ? -21.723 -1.976 29.061 1.00 98.81 88 ASP A C 1
ATOM 674 O O . ASP A 1 88 ? -21.428 -2.248 27.888 1.00 98.81 88 ASP A O 1
ATOM 678 N N . LYS A 1 89 ? -21.734 -0.717 29.511 1.00 98.81 89 LYS A N 1
ATOM 679 C CA . LYS A 1 89 ? -21.343 0.418 28.674 1.00 98.81 89 LYS A CA 1
ATOM 680 C C . LYS A 1 89 ? -19.880 0.327 28.254 1.00 98.81 89 LYS A C 1
ATOM 682 O O . LYS A 1 89 ? -19.589 0.413 27.064 1.00 98.81 89 LYS A O 1
ATOM 687 N N . LEU A 1 90 ? -18.970 0.096 29.202 1.00 98.81 90 LEU A N 1
ATOM 688 C CA . LEU A 1 90 ? -17.541 -0.015 28.908 1.00 98.81 90 LEU A CA 1
ATOM 689 C C . LEU A 1 90 ? -17.252 -1.170 27.941 1.00 98.81 90 LEU A C 1
ATOM 691 O O . LEU A 1 90 ? -16.435 -1.035 27.032 1.00 98.81 90 LEU A O 1
ATOM 695 N N . ARG A 1 91 ? -17.953 -2.296 28.100 1.00 98.88 91 ARG A N 1
ATOM 696 C CA . ARG A 1 91 ? -17.858 -3.437 27.188 1.00 98.88 91 ARG A CA 1
ATOM 697 C C . ARG A 1 91 ? -18.297 -3.069 25.771 1.00 98.88 91 ARG A C 1
ATOM 699 O O . ARG A 1 91 ? -17.617 -3.435 24.817 1.00 98.88 91 ARG A O 1
ATOM 706 N N . THR A 1 92 ? -19.397 -2.332 25.640 1.00 98.81 92 THR A N 1
ATOM 707 C CA . THR A 1 92 ? -19.911 -1.862 24.345 1.00 98.81 92 THR A CA 1
ATOM 708 C C . THR A 1 92 ? -18.950 -0.880 23.677 1.00 98.81 92 THR A C 1
ATOM 710 O O . THR A 1 92 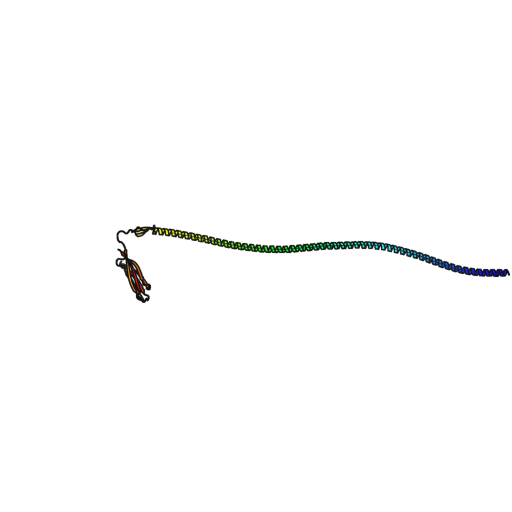? -18.661 -1.009 22.484 1.00 98.81 92 THR A O 1
ATOM 713 N N . ASP A 1 93 ? -18.415 0.069 24.446 1.00 98.75 93 ASP A N 1
ATOM 714 C CA . ASP A 1 93 ? -17.437 1.049 23.967 1.00 98.75 93 ASP A CA 1
ATOM 715 C C . ASP A 1 93 ? -16.159 0.352 23.478 1.00 98.75 93 ASP A C 1
ATOM 717 O O . ASP A 1 93 ? -15.640 0.687 22.414 1.00 98.75 93 ASP A O 1
ATOM 721 N N . MET A 1 94 ? -15.688 -0.665 24.209 1.00 98.81 94 MET A N 1
ATOM 722 C CA . MET A 1 94 ? -14.522 -1.463 23.826 1.00 98.81 94 MET A CA 1
ATOM 723 C C . MET A 1 94 ? -14.757 -2.225 22.517 1.00 98.81 94 MET A C 1
ATOM 725 O O . MET A 1 94 ? -13.941 -2.118 21.608 1.00 98.81 94 MET A O 1
ATOM 729 N N . THR A 1 95 ? -15.889 -2.924 22.374 1.00 98.75 95 THR A N 1
ATOM 730 C CA . THR A 1 95 ? -16.227 -3.633 21.125 1.00 98.75 95 THR A CA 1
ATOM 731 C C . THR A 1 95 ? -16.337 -2.674 19.938 1.00 98.75 95 THR A C 1
ATOM 733 O O . THR A 1 95 ? -15.786 -2.939 18.875 1.00 98.75 95 THR A O 1
ATOM 736 N N . THR A 1 96 ? -16.974 -1.518 20.131 1.00 98.75 96 THR A N 1
ATOM 737 C CA . THR A 1 96 ? -17.070 -0.486 19.086 1.00 98.75 96 THR A CA 1
ATOM 738 C C . THR A 1 96 ? -15.689 0.052 18.704 1.00 98.75 96 THR A C 1
ATOM 740 O O . THR A 1 96 ? -15.398 0.267 17.527 1.00 98.75 96 THR A O 1
ATOM 743 N N . GLY A 1 97 ? -14.822 0.273 19.696 1.00 98.75 97 GLY A N 1
ATOM 744 C CA . GLY A 1 97 ? -13.439 0.687 19.482 1.00 98.75 97 GLY A CA 1
ATOM 745 C C . GLY A 1 97 ? -12.642 -0.334 18.671 1.00 98.75 97 GLY A C 1
ATOM 746 O O . GLY A 1 97 ? -11.959 0.053 17.720 1.00 98.75 97 GLY A O 1
ATOM 747 N N . ASP A 1 98 ? -12.774 -1.619 18.999 1.00 98.81 98 ASP A N 1
ATOM 748 C CA . ASP A 1 98 ? -12.125 -2.720 18.282 1.00 98.81 98 ASP A CA 1
ATOM 749 C C . ASP A 1 98 ? -12.585 -2.789 16.819 1.00 98.81 98 ASP A C 1
ATOM 751 O O . ASP A 1 98 ? -11.745 -2.849 15.919 1.00 98.81 98 ASP A O 1
ATOM 755 N N . ASP A 1 99 ? -13.889 -2.669 16.555 1.00 98.81 99 ASP A N 1
ATOM 756 C CA . ASP A 1 99 ? -14.439 -2.658 15.192 1.00 98.81 99 ASP A CA 1
ATOM 757 C C . ASP A 1 99 ? -13.893 -1.481 14.359 1.00 98.81 99 ASP A C 1
ATOM 759 O O . ASP A 1 99 ? -13.519 -1.633 13.189 1.00 98.81 99 ASP A O 1
ATOM 763 N N . ILE A 1 100 ? -13.788 -0.293 14.967 1.00 98.81 100 ILE A N 1
ATOM 764 C CA . ILE A 1 100 ? -13.211 0.896 14.321 1.00 98.81 100 ILE A CA 1
ATOM 765 C C . ILE A 1 100 ? -11.729 0.679 14.001 1.00 98.81 100 ILE A C 1
ATOM 767 O O . ILE A 1 100 ? -11.264 1.048 12.915 1.00 98.81 100 ILE A O 1
ATOM 771 N N . LEU A 1 101 ? -10.966 0.115 14.941 1.00 98.88 101 LEU A N 1
ATOM 772 C CA . LEU A 1 101 ? -9.549 -0.173 14.737 1.00 98.88 101 LEU A CA 1
ATOM 773 C C . LEU A 1 101 ? -9.353 -1.222 13.643 1.00 98.88 101 LEU A C 1
ATOM 775 O O . LEU A 1 101 ? -8.507 -1.018 12.770 1.00 98.88 101 LEU A O 1
ATOM 779 N N . GLN A 1 102 ? -10.168 -2.276 13.625 1.00 98.88 102 GLN A N 1
ATOM 780 C CA . GLN A 1 102 ? -10.118 -3.307 12.594 1.00 98.88 102 GLN A CA 1
ATOM 781 C C . GLN A 1 102 ? -10.397 -2.721 11.203 1.00 98.88 102 GLN A C 1
ATOM 783 O O . GLN A 1 102 ? -9.620 -2.936 10.276 1.00 98.88 102 GLN A O 1
ATOM 788 N N . SER A 1 103 ? -11.416 -1.867 11.069 1.00 98.88 103 SER A N 1
ATOM 789 C CA . SER A 1 103 ? -11.716 -1.175 9.807 1.00 98.88 103 SER A CA 1
ATOM 790 C C . SER A 1 103 ? -10.550 -0.303 9.306 1.00 98.88 103 SER A C 1
ATOM 792 O O . SER A 1 103 ? -10.233 -0.277 8.108 1.00 98.88 103 SER A O 1
ATOM 794 N N . LYS A 1 104 ? -9.863 0.398 10.219 1.00 98.88 104 LYS A N 1
ATOM 795 C CA . LYS A 1 104 ? -8.661 1.185 9.891 1.00 98.88 104 LYS A CA 1
ATOM 796 C C . LYS A 1 104 ? -7.495 0.294 9.458 1.00 98.88 104 LYS A C 1
ATOM 798 O O . LYS A 1 104 ? -6.778 0.662 8.528 1.00 98.88 104 LYS A O 1
ATOM 803 N N . ILE A 1 105 ? -7.302 -0.851 10.113 1.00 98.88 105 ILE A N 1
ATOM 804 C CA . ILE A 1 105 ? -6.275 -1.836 9.749 1.00 98.88 105 ILE A CA 1
ATOM 805 C C . ILE A 1 105 ? -6.529 -2.363 8.334 1.00 98.88 105 ILE A C 1
ATOM 807 O O . ILE A 1 105 ? -5.619 -2.318 7.506 1.00 98.88 105 ILE A O 1
ATOM 811 N N . ASP A 1 106 ? -7.761 -2.766 8.028 1.00 98.75 106 ASP A N 1
ATOM 812 C CA . ASP A 1 106 ? -8.136 -3.290 6.711 1.00 98.75 106 ASP A CA 1
ATOM 813 C C . ASP A 1 106 ? -7.918 -2.244 5.606 1.00 98.75 106 ASP A C 1
ATOM 815 O O . ASP A 1 106 ? -7.351 -2.537 4.550 1.00 98.75 106 ASP A O 1
ATOM 819 N N . THR A 1 107 ? -8.283 -0.987 5.880 1.00 98.81 107 THR A N 1
ATOM 820 C CA . THR A 1 107 ? -8.041 0.141 4.967 1.00 98.81 107 THR A CA 1
ATOM 821 C C . THR A 1 107 ? -6.547 0.348 4.711 1.00 98.81 107 THR A C 1
ATOM 823 O O . TH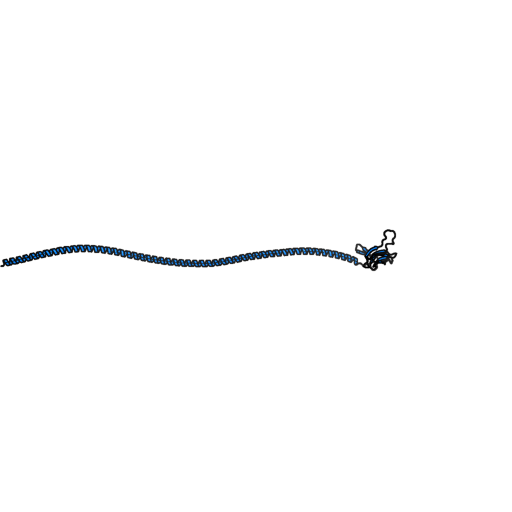R A 1 107 ? -6.121 0.501 3.564 1.00 98.81 107 THR A O 1
ATOM 826 N N . ASN A 1 108 ? -5.728 0.330 5.764 1.00 98.81 108 ASN A N 1
ATOM 827 C CA . ASN A 1 108 ? -4.282 0.496 5.633 1.00 98.81 108 ASN A CA 1
ATOM 828 C C . ASN A 1 108 ? -3.642 -0.662 4.854 1.00 98.81 108 ASN A C 1
ATOM 830 O O . ASN A 1 108 ? -2.769 -0.418 4.023 1.00 98.81 108 ASN A O 1
ATOM 834 N N . LEU A 1 109 ? -4.089 -1.903 5.068 1.00 98.88 109 LEU A N 1
ATOM 835 C CA . LEU A 1 109 ? -3.626 -3.065 4.305 1.00 98.88 109 LEU A CA 1
ATOM 836 C C . LEU A 1 109 ? -3.948 -2.931 2.811 1.00 98.88 109 LEU A C 1
ATOM 838 O O . LEU A 1 109 ? -3.088 -3.208 1.973 1.00 98.88 109 LEU A O 1
ATOM 842 N N . ALA A 1 110 ? -5.140 -2.438 2.469 1.00 98.75 110 ALA A N 1
ATOM 843 C CA . ALA A 1 110 ? -5.505 -2.165 1.081 1.00 98.75 110 ALA A CA 1
ATOM 844 C C . ALA A 1 110 ? -4.598 -1.093 0.445 1.00 98.75 110 ALA A C 1
ATOM 846 O O . ALA A 1 110 ? -4.103 -1.281 -0.669 1.00 98.75 110 ALA A O 1
ATOM 847 N N . LEU A 1 111 ? -4.317 0.001 1.163 1.00 98.88 111 LEU A N 1
ATOM 848 C CA . LEU A 1 111 ? -3.410 1.058 0.696 1.00 98.88 111 LEU A CA 1
ATOM 849 C C . LEU A 1 111 ? -1.974 0.554 0.497 1.00 98.88 111 LEU A C 1
ATOM 851 O O . LEU A 1 111 ? -1.329 0.922 -0.485 1.00 98.88 111 LEU A O 1
ATOM 855 N N . ILE A 1 112 ? -1.483 -0.315 1.386 1.00 98.81 112 ILE A N 1
ATOM 856 C CA . ILE A 1 112 ? -0.175 -0.967 1.230 1.00 98.81 112 ILE A CA 1
ATOM 857 C C . ILE A 1 112 ? -0.136 -1.783 -0.068 1.00 98.81 112 ILE A C 1
ATOM 859 O O . ILE A 1 112 ? 0.838 -1.681 -0.813 1.00 98.81 112 ILE A O 1
ATOM 863 N N . GLY A 1 113 ? -1.196 -2.536 -0.377 1.00 98.69 113 GLY A N 1
ATOM 864 C CA . GLY A 1 113 ? -1.293 -3.290 -1.631 1.00 98.69 113 GLY A CA 1
ATOM 865 C C . GLY A 1 113 ? -1.222 -2.394 -2.873 1.00 98.69 113 GLY A C 1
ATOM 866 O O . GLY A 1 113 ? -0.472 -2.681 -3.806 1.00 98.69 113 GLY A O 1
ATOM 867 N N . VAL A 1 114 ? -1.933 -1.262 -2.866 1.00 98.75 114 VAL A N 1
ATOM 868 C CA . VAL A 1 114 ? -1.875 -0.272 -3.959 1.00 98.75 114 VAL A CA 1
ATOM 869 C C . VAL A 1 114 ? -0.464 0.304 -4.119 1.00 98.75 114 VAL A C 1
ATOM 871 O O . VAL A 1 114 ? 0.041 0.402 -5.237 1.00 98.75 114 VAL A O 1
ATOM 874 N N . LEU A 1 115 ? 0.209 0.641 -3.015 1.00 98.81 115 LEU A N 1
ATOM 875 C CA . LEU A 1 115 ? 1.582 1.155 -3.048 1.00 98.81 115 LEU A CA 1
ATOM 876 C C . LEU A 1 115 ? 2.575 0.129 -3.608 1.00 98.81 115 LEU A C 1
ATOM 878 O O . LEU A 1 115 ? 3.471 0.498 -4.365 1.00 98.81 115 LEU A O 1
ATOM 882 N N . GLN A 1 116 ? 2.416 -1.154 -3.279 1.00 98.88 116 GLN A N 1
ATOM 883 C CA . GLN A 1 116 ? 3.269 -2.220 -3.810 1.00 98.88 116 GLN A CA 1
ATOM 884 C C . GLN A 1 116 ? 3.145 -2.357 -5.333 1.00 98.88 116 GLN A C 1
ATOM 886 O O . GLN A 1 116 ? 4.162 -2.514 -6.012 1.00 98.88 116 GLN A O 1
ATOM 891 N N . LEU A 1 117 ? 1.928 -2.245 -5.875 1.00 98.75 117 LEU A N 1
ATOM 892 C CA . LEU A 1 117 ? 1.705 -2.235 -7.324 1.00 98.75 117 LEU A CA 1
ATOM 893 C C . LEU A 1 117 ? 2.371 -1.023 -7.984 1.00 98.75 117 LEU A C 1
ATOM 895 O O . LEU A 1 117 ? 3.107 -1.187 -8.956 1.00 98.75 117 LEU A O 1
ATOM 899 N N . ALA A 1 118 ? 2.205 0.169 -7.407 1.00 98.75 118 ALA A N 1
ATOM 900 C CA . ALA A 1 118 ? 2.835 1.384 -7.920 1.00 98.75 118 ALA A CA 1
ATOM 901 C C . ALA A 1 118 ? 4.376 1.289 -7.934 1.00 98.75 118 ALA A C 1
ATOM 903 O O . ALA A 1 118 ? 5.024 1.720 -8.886 1.00 98.75 118 ALA A O 1
ATOM 904 N N . VAL A 1 119 ? 4.983 0.678 -6.909 1.00 98.81 119 VAL A N 1
ATOM 905 C CA . VAL A 1 119 ? 6.436 0.432 -6.869 1.00 98.81 119 VAL A CA 1
ATOM 906 C C . VAL A 1 119 ? 6.875 -0.546 -7.966 1.00 98.81 119 VAL A C 1
ATOM 908 O O . VAL A 1 119 ? 7.915 -0.339 -8.595 1.00 98.81 119 VAL A O 1
ATOM 911 N N . ALA A 1 120 ? 6.095 -1.596 -8.233 1.00 98.75 120 ALA A N 1
ATOM 912 C CA . ALA A 1 120 ? 6.394 -2.541 -9.310 1.00 98.75 120 ALA A CA 1
ATOM 913 C C . ALA A 1 120 ? 6.331 -1.874 -10.699 1.00 98.75 120 ALA A C 1
ATOM 915 O O . ALA A 1 120 ? 7.207 -2.101 -11.542 1.00 98.75 120 ALA A O 1
ATOM 916 N N . GLU A 1 121 ? 5.343 -1.006 -10.920 1.00 98.88 121 GLU A N 1
ATOM 917 C CA . GLU A 1 121 ? 5.233 -0.200 -12.140 1.00 98.88 121 GLU A CA 1
ATOM 918 C C . GLU A 1 121 ? 6.417 0.761 -12.290 1.00 98.88 121 GLU A C 1
ATOM 920 O O . GLU A 1 121 ? 7.020 0.831 -13.362 1.00 98.88 121 GLU A O 1
ATOM 925 N N . PHE A 1 122 ? 6.822 1.436 -11.210 1.00 98.81 122 PHE A N 1
ATOM 926 C CA . PHE A 1 122 ? 7.981 2.329 -11.222 1.00 98.81 122 PHE A CA 1
ATOM 927 C C . PHE A 1 122 ? 9.270 1.605 -11.631 1.00 98.81 122 PHE A C 1
ATOM 929 O O . PHE A 1 122 ? 10.011 2.090 -12.485 1.00 98.81 122 PHE A O 1
ATOM 936 N N . ASN A 1 123 ? 9.517 0.411 -11.087 1.00 98.81 123 ASN A N 1
ATOM 937 C CA . ASN A 1 123 ? 10.682 -0.396 -11.458 1.00 98.81 123 ASN A CA 1
ATOM 938 C C . ASN A 1 123 ? 10.650 -0.821 -12.935 1.00 98.81 123 ASN A C 1
ATOM 940 O O . ASN A 1 123 ? 11.686 -0.841 -13.601 1.00 98.81 123 ASN A O 1
ATOM 944 N N . THR A 1 124 ? 9.460 -1.121 -13.461 1.00 98.81 124 THR A N 1
ATOM 945 C CA . THR A 1 124 ? 9.271 -1.447 -14.882 1.00 98.81 124 THR A CA 1
ATOM 946 C C . THR A 1 124 ? 9.606 -0.247 -15.768 1.00 98.81 124 THR A C 1
ATOM 948 O O . THR A 1 124 ? 10.369 -0.381 -16.727 1.00 98.81 124 THR A O 1
ATOM 951 N N . LEU A 1 125 ? 9.096 0.938 -15.421 1.00 98.88 125 LEU A N 1
ATOM 952 C CA . LEU A 1 125 ? 9.395 2.184 -16.131 1.00 98.88 125 LEU A CA 1
ATOM 953 C C . LEU A 1 125 ? 10.888 2.526 -16.071 1.00 98.88 125 LEU A C 1
ATOM 955 O O . LEU A 1 125 ? 11.468 2.920 -17.081 1.00 98.88 125 LEU A O 1
ATOM 959 N N . GLN A 1 126 ? 11.534 2.322 -14.923 1.00 98.88 126 GLN A N 1
ATOM 960 C CA . GLN A 1 126 ? 12.973 2.531 -14.783 1.00 98.88 126 GLN A CA 1
ATOM 961 C C . GLN A 1 126 ? 13.769 1.615 -15.727 1.00 98.88 126 GLN A C 1
ATOM 963 O O . GLN A 1 126 ? 14.667 2.085 -16.425 1.00 98.88 126 GLN A O 1
ATOM 968 N N . GLY A 1 127 ? 13.388 0.337 -15.829 1.00 98.75 127 GLY A N 1
ATOM 969 C CA . GLY A 1 127 ? 13.991 -0.594 -16.787 1.00 98.75 127 GLY A CA 1
ATOM 970 C C . GLY A 1 127 ? 13.818 -0.155 -18.247 1.00 98.75 127 GLY A C 1
ATOM 971 O O . GLY A 1 127 ? 14.763 -0.233 -19.032 1.00 98.75 127 GLY A O 1
ATOM 972 N N . GLN A 1 128 ? 12.642 0.366 -18.613 1.00 98.88 128 GLN A N 1
ATOM 973 C CA . GLN A 1 128 ? 12.396 0.914 -19.954 1.00 98.88 128 GLN A CA 1
ATOM 974 C C . GLN A 1 128 ? 13.267 2.142 -20.250 1.00 98.88 128 GLN A C 1
ATOM 976 O O . GLN A 1 128 ? 13.819 2.257 -21.344 1.00 98.88 128 GLN A O 1
ATOM 981 N N . ILE A 1 129 ? 13.434 3.042 -19.277 1.00 98.88 129 ILE A N 1
ATOM 982 C CA . ILE A 1 129 ? 14.300 4.221 -19.407 1.00 98.88 129 ILE A CA 1
ATOM 983 C C . ILE A 1 129 ? 15.748 3.804 -19.678 1.00 98.88 129 ILE A C 1
ATOM 985 O O . ILE A 1 129 ? 16.405 4.384 -20.543 1.00 98.88 129 ILE A O 1
ATOM 989 N N . ASP A 1 130 ? 16.256 2.806 -18.960 1.00 98.81 130 ASP A N 1
ATOM 990 C CA . ASP A 1 130 ? 17.643 2.371 -19.119 1.00 98.81 130 ASP A CA 1
ATOM 991 C C . ASP A 1 130 ? 17.871 1.657 -20.461 1.00 98.81 130 ASP A C 1
ATOM 993 O O . ASP A 1 130 ? 18.889 1.900 -21.116 1.00 98.81 130 ASP A O 1
ATOM 997 N N . ALA A 1 131 ? 16.889 0.886 -20.940 1.00 98.81 131 ALA A N 1
ATOM 998 C CA . ALA A 1 131 ? 16.911 0.320 -22.288 1.00 98.81 131 ALA A CA 1
ATOM 999 C C . ALA A 1 131 ? 16.952 1.414 -23.372 1.00 98.81 131 ALA A C 1
ATOM 1001 O O . ALA A 1 131 ? 17.803 1.374 -24.262 1.00 98.81 131 ALA A O 1
ATOM 1002 N N . LEU A 1 132 ? 16.104 2.441 -23.256 1.00 98.88 132 LEU A N 1
ATOM 1003 C CA . LEU A 1 132 ? 16.077 3.566 -24.199 1.00 98.88 132 LEU A CA 1
ATOM 1004 C C . LEU A 1 132 ? 17.377 4.382 -24.188 1.00 98.88 132 LEU A C 1
ATOM 1006 O O . LEU A 1 132 ? 17.810 4.884 -25.227 1.00 98.88 132 LEU A O 1
ATOM 1010 N N . LYS A 1 133 ? 18.036 4.528 -23.034 1.00 98.88 133 LYS A N 1
ATOM 1011 C CA . LYS A 1 133 ? 19.359 5.172 -22.958 1.00 98.88 133 LYS A CA 1
ATOM 1012 C C . LYS A 1 133 ? 20.430 4.360 -23.690 1.00 98.88 133 LYS A C 1
ATOM 1014 O O . LYS A 1 133 ? 21.270 4.940 -24.385 1.00 98.88 133 LYS A O 1
ATOM 1019 N N . ALA A 1 134 ? 20.406 3.035 -23.548 1.00 98.75 134 ALA A N 1
ATOM 1020 C CA . ALA A 1 134 ? 21.328 2.145 -24.250 1.00 98.75 134 ALA A CA 1
ATOM 1021 C C . ALA A 1 134 ? 21.109 2.189 -25.773 1.00 98.75 134 ALA A C 1
ATOM 1023 O O . ALA A 1 134 ? 22.074 2.287 -26.539 1.00 98.75 134 ALA A O 1
ATOM 1024 N N . GLU A 1 135 ? 19.849 2.203 -26.212 1.00 98.81 135 GLU A N 1
ATOM 1025 C CA . GLU A 1 135 ? 19.486 2.355 -27.623 1.00 98.81 135 GLU A CA 1
ATOM 1026 C C . GLU A 1 135 ? 19.969 3.698 -28.190 1.00 98.81 135 GLU A C 1
ATOM 1028 O O . GLU A 1 135 ? 20.669 3.719 -29.201 1.00 98.81 135 GLU A O 1
ATOM 1033 N N . ASN A 1 136 ? 19.714 4.813 -27.496 1.00 98.69 136 ASN A N 1
ATOM 1034 C CA . ASN A 1 136 ? 20.203 6.135 -27.907 1.00 98.69 136 ASN A CA 1
ATOM 1035 C C . ASN A 1 136 ? 21.732 6.196 -28.019 1.00 98.69 136 ASN A C 1
ATOM 1037 O O . ASN A 1 136 ? 22.269 6.810 -28.940 1.00 98.69 136 ASN A O 1
ATOM 1041 N N . THR A 1 137 ? 22.451 5.543 -27.104 1.00 98.81 137 THR A N 1
ATOM 1042 C CA . THR A 1 137 ? 23.917 5.467 -27.172 1.00 98.81 137 THR A CA 1
ATOM 1043 C C . THR A 1 137 ? 24.376 4.710 -28.417 1.00 98.81 137 THR A C 1
ATOM 1045 O O . THR A 1 137 ? 25.311 5.141 -29.089 1.00 98.81 137 THR A O 1
ATOM 1048 N N . SER A 1 138 ? 23.696 3.610 -28.743 1.00 98.81 138 SER A N 1
ATOM 1049 C CA . SER A 1 138 ? 23.991 2.793 -29.924 1.00 98.81 138 SER A CA 1
ATOM 1050 C C . SER A 1 138 ? 23.720 3.557 -31.219 1.00 98.81 138 SER A C 1
ATOM 1052 O O . SER A 1 138 ? 24.557 3.554 -32.121 1.00 98.81 138 SER A O 1
ATOM 1054 N N . LEU A 1 139 ? 22.594 4.274 -31.289 1.00 98.88 139 LEU A N 1
ATOM 1055 C CA . LEU A 1 139 ? 22.250 5.129 -32.425 1.00 98.88 139 LEU A CA 1
ATOM 1056 C C . LEU A 1 139 ? 23.279 6.246 -32.625 1.00 98.88 139 LEU A C 1
ATOM 1058 O O . LEU A 1 139 ? 23.729 6.457 -33.748 1.00 98.88 139 LEU A O 1
ATOM 1062 N N . ARG A 1 140 ? 23.720 6.908 -31.547 1.00 98.88 140 ARG A N 1
ATOM 1063 C CA . ARG A 1 140 ? 24.765 7.942 -31.626 1.00 98.88 140 ARG A CA 1
ATOM 1064 C C . ARG A 1 140 ? 26.074 7.392 -32.199 1.00 98.88 140 ARG A C 1
ATOM 1066 O O . ARG A 1 140 ? 26.652 8.012 -33.082 1.00 98.88 140 ARG A O 1
ATOM 1073 N N . LEU A 1 141 ? 26.525 6.225 -31.734 1.00 98.75 141 LEU A N 1
ATOM 1074 C CA . LEU A 1 141 ? 27.746 5.592 -32.250 1.00 98.75 141 LEU A CA 1
ATOM 1075 C C . LEU A 1 141 ? 27.612 5.196 -33.726 1.00 98.75 141 LEU A C 1
ATOM 1077 O O . LEU A 1 141 ? 28.560 5.346 -34.494 1.00 98.75 141 LEU A O 1
ATOM 1081 N N . ALA A 1 142 ? 26.436 4.711 -34.135 1.00 98.75 142 ALA A N 1
ATOM 1082 C CA . ALA A 1 142 ? 26.165 4.398 -35.534 1.00 98.75 142 ALA A CA 1
ATOM 1083 C C . ALA A 1 142 ? 26.211 5.654 -36.419 1.00 98.75 142 ALA A C 1
ATOM 1085 O O . ALA A 1 142 ? 26.769 5.605 -37.514 1.00 98.75 142 ALA A O 1
ATOM 1086 N N . MET A 1 143 ? 25.680 6.781 -35.933 1.00 98.75 143 MET A N 1
ATOM 1087 C CA . MET A 1 143 ? 25.776 8.068 -36.626 1.00 98.75 143 MET A CA 1
ATOM 1088 C C . MET A 1 143 ? 27.232 8.527 -36.770 1.00 98.75 143 MET A C 1
ATOM 1090 O O . MET A 1 143 ? 27.653 8.840 -37.877 1.00 98.75 143 MET A O 1
ATOM 1094 N N . GLU A 1 144 ? 28.024 8.477 -35.696 1.00 98.62 144 GLU A N 1
ATOM 1095 C CA . GLU A 1 144 ? 29.450 8.848 -35.726 1.00 98.62 144 GLU A CA 1
ATOM 1096 C C . GLU A 1 144 ? 30.258 7.984 -36.708 1.00 98.62 144 GLU A C 1
ATOM 1098 O O . GLU A 1 144 ? 31.107 8.489 -37.443 1.00 98.62 144 GLU A O 1
ATOM 1103 N N . ALA A 1 145 ? 29.973 6.681 -36.770 1.00 98.56 145 ALA A N 1
ATOM 1104 C CA . ALA A 1 145 ? 30.589 5.790 -37.750 1.00 98.56 145 ALA A CA 1
ATOM 1105 C C . ALA A 1 145 ? 30.183 6.142 -39.194 1.00 98.56 145 ALA A C 1
ATOM 1107 O O . ALA A 1 145 ? 31.017 6.098 -40.102 1.00 98.56 145 ALA A O 1
ATOM 1108 N N . GLY A 1 146 ? 28.915 6.509 -39.403 1.00 98.62 146 GLY A N 1
ATOM 1109 C CA . GLY A 1 146 ? 28.412 6.998 -40.685 1.00 98.62 146 GLY A CA 1
ATOM 1110 C C . GLY A 1 146 ? 29.135 8.265 -41.145 1.00 98.62 146 GLY A C 1
ATOM 1111 O O . GLY A 1 146 ? 29.605 8.316 -42.282 1.00 98.62 146 GLY A O 1
ATOM 1112 N N . ASP A 1 147 ? 29.305 9.238 -40.250 1.00 98.81 147 ASP A N 1
ATOM 1113 C CA . ASP A 1 147 ? 30.005 10.495 -40.537 1.00 98.81 147 ASP A CA 1
ATOM 1114 C C . ASP A 1 147 ? 31.468 10.257 -40.937 1.00 98.81 147 ASP A C 1
ATOM 1116 O O . ASP A 1 147 ? 31.946 10.829 -41.918 1.00 98.81 147 ASP A O 1
ATOM 1120 N N . LEU A 1 148 ? 32.174 9.350 -40.252 1.00 98.62 148 LEU A N 1
ATOM 1121 C CA . LEU A 1 148 ? 33.542 8.965 -40.622 1.00 98.62 148 LEU A CA 1
ATOM 1122 C C . LEU A 1 148 ? 33.611 8.317 -42.012 1.00 98.62 148 LEU A C 1
ATOM 1124 O O . LEU A 1 148 ? 34.527 8.600 -42.788 1.00 98.62 148 LEU A O 1
ATOM 1128 N N . SER A 1 149 ? 32.639 7.463 -42.347 1.00 98.62 149 SER A N 1
ATOM 1129 C CA . SER A 1 149 ? 32.555 6.857 -43.678 1.00 98.62 149 SER A CA 1
ATOM 1130 C C . SER A 1 149 ? 32.310 7.908 -44.761 1.00 98.62 149 SER A C 1
ATOM 1132 O O . SER A 1 149 ? 32.917 7.830 -45.830 1.00 98.62 149 SER A O 1
ATOM 1134 N N . LEU A 1 150 ? 31.432 8.881 -44.504 1.00 98.75 150 LEU A N 1
ATOM 1135 C CA . LEU A 1 150 ? 31.173 9.982 -45.431 1.00 98.75 150 LEU A CA 1
ATOM 1136 C C . LEU A 1 150 ? 32.414 10.862 -45.604 1.00 98.75 150 LEU A C 1
ATOM 1138 O O . LEU A 1 150 ? 32.758 11.195 -46.735 1.00 98.75 150 LEU A O 1
ATOM 1142 N N . GLN A 1 151 ? 33.141 11.163 -44.526 1.00 98.69 151 GLN A N 1
ATOM 1143 C CA . GLN A 1 151 ? 34.383 11.932 -44.607 1.00 98.69 151 GLN A CA 1
ATOM 1144 C C . GLN A 1 151 ? 35.444 11.221 -45.459 1.00 98.69 151 GLN A C 1
ATOM 1146 O O . GLN A 1 151 ? 36.055 11.841 -46.323 1.00 98.69 151 GLN A O 1
ATOM 1151 N N . SER A 1 152 ? 35.606 9.903 -45.302 1.00 98.62 152 SER A N 1
ATOM 1152 C CA . SER A 1 152 ? 36.524 9.119 -46.140 1.00 98.62 152 SER A CA 1
ATOM 1153 C C . SER A 1 152 ? 36.143 9.147 -47.629 1.00 98.62 152 SER A C 1
ATOM 1155 O O . SER A 1 152 ? 37.018 9.194 -48.502 1.00 98.62 152 SER A O 1
ATOM 1157 N N . GLN A 1 153 ? 34.842 9.143 -47.937 1.00 98.69 153 GLN A N 1
ATOM 1158 C CA . GLN A 1 153 ? 34.361 9.305 -49.310 1.00 98.69 153 GLN A CA 1
ATOM 1159 C C . GLN A 1 153 ? 34.643 10.713 -49.846 1.00 98.69 153 GLN A C 1
ATOM 1161 O O . GLN A 1 153 ? 35.105 10.832 -50.980 1.00 98.69 153 GLN A O 1
ATOM 1166 N N . ILE A 1 154 ? 34.428 11.760 -49.041 1.00 98.75 154 ILE A N 1
ATOM 1167 C CA . ILE A 1 154 ? 34.760 13.152 -49.392 1.00 98.75 154 ILE A CA 1
ATOM 1168 C C . ILE A 1 154 ? 36.253 13.283 -49.721 1.00 98.75 154 ILE A C 1
ATOM 1170 O O . ILE A 1 154 ? 36.600 13.828 -50.768 1.00 98.75 154 ILE A O 1
ATOM 1174 N N . ASP A 1 155 ? 37.133 12.719 -48.893 1.00 98.50 155 ASP A N 1
ATOM 1175 C CA . ASP A 1 155 ? 38.582 12.755 -49.123 1.00 98.50 155 ASP A CA 1
ATOM 1176 C C . ASP A 1 155 ? 38.960 12.035 -50.431 1.00 98.50 155 ASP A C 1
ATOM 1178 O O . ASP A 1 155 ? 39.761 12.532 -51.226 1.00 98.50 155 ASP A O 1
ATOM 1182 N N . SER A 1 156 ? 38.334 10.882 -50.698 1.00 98.62 156 SER A N 1
ATOM 1183 C CA . SER A 1 156 ? 38.531 10.127 -51.943 1.00 98.62 156 SER A CA 1
ATOM 1184 C C . SER A 1 156 ? 38.081 10.918 -53.176 1.00 98.62 156 SER A C 1
ATOM 1186 O O . SER A 1 156 ? 38.759 10.892 -54.204 1.00 98.62 156 SER A O 1
ATOM 1188 N N . ILE A 1 157 ? 36.965 11.647 -53.077 1.00 98.69 157 ILE A N 1
ATOM 1189 C CA . ILE A 1 157 ? 36.491 12.549 -54.134 1.00 98.69 157 ILE A CA 1
ATOM 1190 C C . ILE A 1 157 ? 37.515 13.666 -54.374 1.00 98.69 157 ILE A C 1
ATOM 1192 O O . ILE A 1 157 ? 37.890 13.888 -55.522 1.00 98.69 157 ILE A O 1
ATOM 1196 N N . GLY A 1 158 ? 38.046 14.294 -53.321 1.00 98.50 158 GLY A N 1
ATOM 1197 C CA . GLY A 1 158 ? 39.071 15.338 -53.457 1.00 98.50 158 GLY A CA 1
ATOM 1198 C C . GLY A 1 158 ? 40.361 14.850 -54.140 1.00 98.50 158 GLY A C 1
ATOM 1199 O O . GLY A 1 158 ? 40.976 15.571 -54.936 1.00 98.50 158 GLY A O 1
ATOM 1200 N N . LEU A 1 159 ? 40.763 13.596 -53.899 1.00 98.50 159 LEU A N 1
ATOM 1201 C CA . LEU A 1 159 ? 41.883 12.970 -54.616 1.00 98.50 159 LEU A CA 1
ATOM 1202 C C . LEU A 1 159 ? 41.571 12.764 -56.104 1.00 98.50 159 LEU A C 1
ATOM 1204 O O . LEU A 1 159 ? 42.420 13.039 -56.956 1.00 98.50 159 LEU A O 1
ATOM 1208 N N . LEU A 1 160 ? 40.359 12.306 -56.429 1.00 98.56 160 LEU A N 1
ATOM 1209 C CA . LEU A 1 160 ? 39.918 12.147 -57.816 1.00 98.56 160 LEU A CA 1
ATOM 1210 C C . LEU A 1 160 ? 39.872 13.492 -58.552 1.00 98.56 160 LEU A C 1
ATOM 1212 O O . LEU A 1 160 ? 40.333 13.566 -59.689 1.00 98.56 160 LEU A O 1
ATOM 1216 N N . GLU A 1 161 ? 39.390 14.558 -57.912 1.00 98.56 161 GLU A N 1
ATOM 1217 C CA . GLU A 1 161 ? 39.402 15.917 -58.471 1.00 98.56 161 GLU A CA 1
ATOM 1218 C C . GLU A 1 161 ? 40.828 16.381 -58.800 1.00 98.56 161 GLU A C 1
ATOM 1220 O O . GLU A 1 161 ? 41.094 16.856 -59.908 1.00 98.56 161 GLU A O 1
ATOM 1225 N N . SER A 1 162 ? 41.776 16.158 -57.885 1.00 98.44 162 SER A N 1
ATOM 1226 C CA . SER A 1 162 ? 43.194 16.475 -58.109 1.00 98.44 162 SER A CA 1
ATOM 1227 C C . SER A 1 162 ? 43.776 15.696 -59.295 1.00 98.44 162 SER A C 1
ATOM 1229 O O . SER A 1 162 ? 44.503 16.254 -60.122 1.00 98.44 162 SER A O 1
ATOM 1231 N N . GLN A 1 163 ? 43.425 14.412 -59.425 1.00 98.50 163 GLN A N 1
ATOM 1232 C CA . GLN A 1 163 ? 43.841 13.585 -60.558 1.00 98.50 163 GLN A CA 1
ATOM 1233 C C . GLN A 1 163 ? 43.227 14.065 -61.882 1.00 98.50 163 GLN A C 1
ATOM 1235 O O . GLN A 1 163 ? 43.900 14.038 -62.916 1.00 98.50 163 GLN A O 1
ATOM 1240 N N . ILE A 1 164 ? 41.969 14.514 -61.871 1.00 98.62 164 ILE A N 1
ATOM 1241 C CA . ILE A 1 164 ? 41.297 15.080 -63.047 1.00 98.62 164 ILE A CA 1
ATOM 1242 C C . ILE A 1 164 ? 42.028 16.337 -63.521 1.00 98.62 164 ILE A C 1
ATOM 1244 O O . ILE A 1 164 ? 42.324 16.448 -64.713 1.00 98.62 164 ILE A O 1
ATOM 1248 N N . GLU A 1 165 ? 42.381 17.252 -62.617 1.00 98.50 165 GLU A N 1
ATOM 1249 C CA . GLU A 1 165 ? 43.116 18.467 -62.989 1.00 98.50 165 GLU A CA 1
ATOM 1250 C C . GLU A 1 165 ? 44.532 18.153 -63.506 1.00 98.50 165 GLU A C 1
ATOM 1252 O O . GLU A 1 165 ? 44.961 18.730 -64.510 1.00 98.50 165 GLU A O 1
ATOM 1257 N N . ALA A 1 166 ? 45.228 17.171 -62.921 1.00 98.25 166 ALA A N 1
ATOM 1258 C CA . ALA A 1 166 ? 46.508 16.693 -63.450 1.00 98.25 166 ALA A CA 1
ATOM 1259 C C . ALA A 1 166 ? 46.367 16.120 -64.875 1.00 98.25 166 ALA A C 1
ATOM 1261 O O . ALA A 1 166 ? 47.130 16.473 -65.780 1.00 98.25 166 ALA A O 1
ATOM 1262 N N . ASN A 1 167 ? 45.352 15.284 -65.110 1.00 98.50 167 ASN A N 1
ATOM 1263 C CA . ASN A 1 167 ? 45.076 14.710 -66.428 1.00 98.50 167 ASN A CA 1
ATOM 1264 C C . ASN A 1 167 ? 44.721 15.790 -67.460 1.00 98.50 167 ASN A C 1
ATOM 1266 O O . ASN A 1 167 ? 45.188 15.747 -68.597 1.00 98.50 167 ASN A O 1
ATOM 1270 N N . LYS A 1 168 ? 43.935 16.795 -67.071 1.00 98.50 168 LYS A N 1
ATOM 1271 C CA . LYS A 1 168 ? 43.569 17.941 -67.914 1.00 98.50 168 LYS A CA 1
ATOM 1272 C C . LYS A 1 168 ? 44.787 18.771 -68.329 1.00 98.50 168 LYS A C 1
ATOM 1274 O O . LYS A 1 168 ? 44.868 19.199 -69.485 1.00 98.50 168 LYS A O 1
ATOM 1279 N N . ALA A 1 169 ? 45.760 18.953 -67.434 1.00 98.25 169 ALA A N 1
ATOM 1280 C CA . ALA A 1 169 ? 47.029 19.602 -67.763 1.00 98.25 169 ALA A CA 1
ATOM 1281 C C . ALA A 1 169 ? 47.844 18.785 -68.782 1.00 98.25 169 ALA A C 1
ATOM 1283 O O . ALA A 1 169 ? 48.335 19.346 -69.764 1.00 98.25 169 ALA A O 1
ATOM 1284 N N . LEU A 1 170 ? 47.924 17.459 -68.605 1.00 98.44 170 LEU A N 1
ATOM 1285 C CA . LEU A 1 170 ? 48.578 16.561 -69.567 1.00 98.44 170 LEU A CA 1
ATOM 1286 C C . LEU A 1 170 ? 47.920 16.630 -70.950 1.00 98.44 170 LEU A C 1
ATOM 1288 O O . LEU A 1 170 ? 48.620 16.781 -71.949 1.00 98.44 170 LEU A O 1
ATOM 1292 N N . ILE A 1 171 ? 46.585 16.580 -71.013 1.00 98.31 171 ILE A N 1
ATOM 1293 C CA . ILE A 1 171 ? 45.824 16.702 -72.266 1.00 98.31 171 ILE A CA 1
ATOM 1294 C C . ILE A 1 171 ? 46.120 18.040 -72.950 1.00 98.31 171 ILE A C 1
ATOM 1296 O O . ILE A 1 171 ? 46.373 18.072 -74.152 1.00 98.31 171 ILE A O 1
ATOM 1300 N N . SER A 1 172 ? 46.145 19.138 -72.192 1.00 97.94 172 SER A N 1
ATOM 1301 C CA . SER A 1 172 ? 46.471 20.466 -72.728 1.00 97.94 172 SER A CA 1
ATOM 1302 C C . SER A 1 172 ? 47.897 20.518 -73.294 1.00 97.94 172 SER A C 1
ATOM 1304 O O . SER A 1 172 ? 48.126 21.073 -74.370 1.00 97.94 172 SER A O 1
ATOM 1306 N N . GLY A 1 173 ? 48.856 19.887 -72.608 1.00 97.88 173 GLY A N 1
ATOM 1307 C CA . GLY A 1 173 ? 50.232 19.745 -73.084 1.00 97.88 173 GLY A CA 1
ATOM 1308 C C . GLY A 1 173 ? 50.337 18.918 -74.369 1.00 97.88 173 GLY A C 1
ATOM 1309 O O . GLY A 1 173 ? 51.006 19.335 -75.315 1.00 97.88 173 GLY A O 1
ATOM 1310 N N . LEU A 1 174 ? 49.641 17.780 -74.436 1.00 98.06 174 LEU A N 1
ATOM 1311 C CA . LEU A 1 174 ? 49.570 16.943 -75.637 1.00 98.06 174 LEU A CA 1
ATOM 1312 C C . LEU A 1 174 ? 48.940 17.696 -76.814 1.00 98.06 174 LEU A C 1
ATOM 1314 O O . LEU A 1 174 ? 49.466 17.635 -77.922 1.00 98.06 174 LEU A O 1
ATOM 1318 N N . LEU A 1 175 ? 47.869 18.460 -76.581 1.00 98.00 175 LEU A N 1
ATOM 1319 C CA . LEU A 1 175 ? 47.223 19.271 -77.615 1.00 98.00 175 LEU A CA 1
ATOM 1320 C C . LEU A 1 175 ? 48.182 20.321 -78.200 1.00 98.00 175 LEU A C 1
ATOM 1322 O O . LEU A 1 175 ? 48.221 20.517 -79.413 1.00 98.00 175 LEU A O 1
ATOM 1326 N N . SER A 1 176 ? 49.006 20.952 -77.358 1.00 97.44 176 SER A N 1
ATOM 1327 C CA . SER A 1 176 ? 50.056 21.876 -77.808 1.00 97.44 176 SER A CA 1
ATOM 1328 C C . SER A 1 176 ? 51.103 21.183 -78.692 1.00 97.44 176 SER A C 1
ATOM 1330 O O . SER A 1 176 ? 51.455 21.693 -79.758 1.00 97.44 176 SER A O 1
ATOM 1332 N N . GLN A 1 177 ? 51.556 19.986 -78.301 1.00 97.88 177 GLN A N 1
ATOM 1333 C CA . GLN A 1 177 ? 52.489 19.191 -79.109 1.00 97.88 177 GLN A CA 1
ATOM 1334 C C . GLN A 1 177 ? 51.883 18.794 -80.462 1.00 97.88 177 GLN A C 1
ATOM 1336 O O . GLN A 1 177 ? 52.547 18.935 -81.487 1.00 97.88 177 GLN A O 1
ATOM 1341 N N . VAL A 1 178 ? 50.616 18.361 -80.484 1.00 97.50 178 VAL A N 1
ATOM 1342 C CA . VAL A 1 178 ? 49.882 18.047 -81.722 1.00 97.50 178 VAL A CA 1
ATOM 1343 C C . VAL A 1 178 ? 49.805 19.269 -82.635 1.00 97.50 178 VAL A C 1
ATOM 1345 O O . VAL A 1 178 ? 50.089 19.150 -83.824 1.00 97.50 178 VAL A O 1
ATOM 1348 N N . ASN A 1 179 ? 49.505 20.452 -82.094 1.00 96.50 179 ASN A N 1
ATOM 1349 C CA . ASN A 1 179 ? 49.476 21.689 -82.878 1.00 96.50 179 ASN A CA 1
ATOM 1350 C C . ASN A 1 179 ? 50.855 22.037 -83.463 1.00 96.50 179 ASN A C 1
ATOM 1352 O O . ASN A 1 179 ? 50.957 22.388 -84.637 1.00 96.50 179 ASN A O 1
ATOM 1356 N N . SER A 1 180 ? 51.929 21.902 -82.679 1.00 95.50 180 SER A N 1
ATOM 1357 C CA . SER A 1 180 ? 53.302 22.118 -83.162 1.00 95.50 180 SER A CA 1
ATOM 1358 C C . SER A 1 180 ? 53.681 21.143 -84.282 1.00 95.50 180 SER A C 1
ATOM 1360 O O . SER A 1 180 ? 54.295 21.538 -85.281 1.00 95.50 180 SER A O 1
ATOM 1362 N N . LEU A 1 181 ? 53.274 19.880 -84.146 1.00 95.69 181 LEU A N 1
ATOM 1363 C CA . LEU A 1 181 ? 53.478 18.871 -85.173 1.00 95.69 181 LEU A CA 1
ATOM 1364 C C . LEU A 1 181 ? 52.656 19.176 -86.431 1.00 95.69 181 LEU A C 1
ATOM 1366 O O . LEU A 1 181 ? 53.205 19.089 -87.524 1.00 95.69 181 LEU A O 1
ATOM 1370 N N . SER A 1 182 ? 51.395 19.596 -86.291 1.00 95.38 182 SER A N 1
ATOM 1371 C CA . SER A 1 182 ? 50.541 20.010 -87.413 1.00 95.38 182 SER A CA 1
ATOM 1372 C C . SER A 1 182 ? 51.192 21.131 -88.221 1.00 95.38 182 SER A C 1
ATOM 1374 O O . SER A 1 182 ? 51.347 20.993 -89.427 1.00 95.38 182 SER A O 1
ATOM 1376 N N . ILE A 1 183 ? 51.684 22.185 -87.557 1.00 93.62 183 ILE A N 1
ATOM 1377 C CA . ILE A 1 183 ? 52.411 23.288 -88.213 1.00 93.62 183 ILE A CA 1
ATOM 1378 C C . ILE A 1 183 ? 53.658 22.769 -88.944 1.00 93.62 183 ILE A C 1
ATOM 1380 O O . ILE A 1 183 ? 53.977 23.212 -90.048 1.00 93.62 183 ILE A O 1
ATOM 1384 N N . SER A 1 184 ? 54.383 21.833 -88.328 1.00 90.81 184 SER A N 1
ATOM 1385 C CA . SER A 1 184 ? 55.569 21.231 -88.942 1.00 90.81 184 SER A CA 1
ATOM 1386 C C . SER A 1 184 ? 55.205 20.428 -90.195 1.00 90.81 184 SER A C 1
ATOM 1388 O O . SER A 1 184 ? 55.884 20.556 -91.211 1.00 90.81 184 SER A O 1
ATOM 1390 N N . ILE A 1 185 ? 54.121 19.647 -90.149 1.00 90.75 185 ILE A N 1
ATOM 1391 C CA . ILE A 1 185 ? 53.585 18.901 -91.296 1.00 90.75 185 ILE A CA 1
ATOM 1392 C C . ILE A 1 185 ? 53.143 19.862 -92.402 1.00 90.75 185 ILE A C 1
ATOM 1394 O O . ILE A 1 185 ? 53.540 19.661 -93.546 1.00 90.75 185 ILE A O 1
ATOM 1398 N N . ASP A 1 186 ? 52.405 20.926 -92.076 1.00 88.50 186 ASP A N 1
ATOM 1399 C CA . ASP A 1 186 ? 51.963 21.934 -93.048 1.00 88.50 186 ASP A CA 1
ATOM 1400 C C . ASP A 1 186 ? 53.159 22.590 -93.752 1.00 88.50 186 ASP A C 1
ATOM 1402 O O . ASP A 1 186 ? 53.167 22.751 -94.975 1.00 88.50 186 ASP A O 1
ATOM 1406 N N . ARG A 1 187 ? 54.226 22.895 -93.000 1.00 84.38 187 ARG A N 1
ATOM 1407 C CA . ARG A 1 187 ? 55.490 23.384 -93.564 1.00 84.38 187 ARG A CA 1
ATOM 1408 C C . ARG A 1 187 ? 56.110 22.357 -94.518 1.00 84.38 187 ARG A C 1
ATOM 1410 O O . ARG A 1 187 ? 56.453 22.725 -95.640 1.00 84.38 187 ARG A O 1
ATOM 1417 N N . TYR A 1 188 ? 56.219 21.085 -94.127 1.00 81.75 188 TYR A N 1
ATOM 1418 C CA . TYR A 1 188 ? 56.758 20.034 -95.003 1.00 81.75 188 TYR A CA 1
ATOM 1419 C C . TYR A 1 188 ? 55.912 19.811 -96.267 1.00 81.75 188 TYR A C 1
ATOM 1421 O O . TYR A 1 188 ? 56.467 19.696 -97.360 1.00 81.75 188 TYR A O 1
ATOM 1429 N N . ALA A 1 189 ? 54.583 19.802 -96.148 1.00 78.25 189 ALA A N 1
ATOM 1430 C CA . ALA A 1 189 ? 53.669 19.689 -97.281 1.00 78.25 189 ALA A CA 1
ATOM 1431 C C . ALA A 1 189 ? 53.806 20.881 -98.247 1.00 78.25 189 ALA A C 1
ATOM 1433 O O . ALA A 1 189 ? 53.782 20.693 -99.463 1.00 78.25 189 ALA A O 1
ATOM 1434 N N . SER A 1 190 ? 54.022 22.096 -97.726 1.00 71.69 190 SER A N 1
ATOM 1435 C CA . SER A 1 190 ? 54.219 23.300 -98.546 1.00 71.69 190 SER A CA 1
ATOM 1436 C C . SER A 1 190 ? 55.501 23.277 -99.383 1.00 71.69 190 SER A C 1
ATOM 1438 O O . SER A 1 190 ? 55.532 23.885 -100.455 1.00 71.69 190 SER A O 1
ATOM 1440 N N . TYR A 1 191 ? 56.527 22.553 -98.922 1.00 65.38 191 TYR A N 1
ATOM 1441 C CA . TYR A 1 191 ? 57.717 22.268 -99.716 1.00 65.38 191 TYR A CA 1
ATOM 1442 C C . TYR A 1 191 ? 57.361 21.251 -100.807 1.00 65.38 191 TYR A C 1
ATOM 1444 O O . TYR A 1 191 ? 57.429 21.571 -101.989 1.00 65.38 191 TYR A O 1
ATOM 1452 N N . MET A 1 192 ? 56.886 20.057 -100.452 1.00 60.22 192 MET A N 1
ATOM 1453 C CA . MET A 1 192 ? 56.669 18.951 -101.403 1.00 60.22 192 MET A CA 1
ATOM 1454 C C . MET A 1 192 ? 55.668 19.240 -102.539 1.00 60.22 192 MET A C 1
ATOM 1456 O O . MET A 1 192 ? 55.801 18.657 -103.608 1.00 60.22 192 MET A O 1
ATOM 1460 N N . ASN A 1 193 ? 54.695 20.138 -102.360 1.00 57.75 193 ASN A N 1
ATOM 1461 C CA . ASN A 1 193 ? 53.628 20.371 -103.347 1.00 57.75 193 ASN A CA 1
ATOM 1462 C C . ASN A 1 193 ? 53.983 21.375 -104.468 1.00 57.75 193 ASN A C 1
ATOM 1464 O O . ASN A 1 193 ? 53.093 21.974 -105.073 1.00 57.75 193 ASN A O 1
ATOM 1468 N N . ARG A 1 194 ? 55.274 21.621 -104.717 1.00 61.41 194 ARG A N 1
ATOM 1469 C CA . ARG A 1 194 ? 55.754 22.554 -105.747 1.00 61.41 194 ARG A CA 1
ATOM 1470 C C . ARG A 1 194 ? 56.590 21.790 -106.782 1.00 61.41 194 ARG A C 1
ATOM 1472 O O . ARG A 1 194 ? 57.768 21.544 -106.587 1.00 61.41 194 ARG A O 1
ATOM 1479 N N . GLU A 1 195 ? 55.994 21.369 -107.886 1.00 63.25 195 GLU A N 1
ATOM 1480 C CA . GLU A 1 195 ? 56.745 20.684 -108.947 1.00 63.25 195 GLU A CA 1
ATOM 1481 C C . GLU A 1 195 ? 57.489 21.699 -109.835 1.00 63.25 195 GLU A C 1
ATOM 1483 O O . GLU A 1 195 ? 56.932 22.737 -110.202 1.00 63.25 195 GLU A O 1
ATOM 1488 N N . CYS A 1 196 ? 58.749 21.405 -110.180 1.00 59.12 196 CYS A N 1
ATOM 1489 C CA . CYS A 1 196 ? 59.434 22.070 -111.293 1.00 59.12 196 CYS A CA 1
ATOM 1490 C C . CYS A 1 196 ? 58.690 21.752 -112.603 1.00 59.12 196 CYS A C 1
ATOM 1492 O O . CYS A 1 196 ? 58.098 20.677 -112.730 1.00 59.12 196 CYS A O 1
ATOM 1494 N N . GLN A 1 197 ? 58.686 22.670 -113.575 1.00 60.81 197 GLN A N 1
ATOM 1495 C CA . GLN A 1 197 ? 57.957 22.456 -114.832 1.00 60.81 197 GLN A CA 1
ATOM 1496 C C . GLN A 1 197 ? 58.506 21.216 -115.575 1.00 60.81 197 GLN A C 1
ATOM 1498 O O . GLN A 1 197 ? 59.688 20.892 -115.438 1.00 60.81 197 GLN A O 1
ATOM 1503 N N . PRO A 1 198 ? 57.694 20.511 -116.389 1.00 55.03 198 PRO A N 1
ATOM 1504 C CA . PRO A 1 198 ? 58.181 19.389 -117.190 1.00 55.03 198 PRO A CA 1
ATOM 1505 C C . PRO A 1 198 ? 59.409 19.776 -118.033 1.00 55.03 198 PRO A C 1
ATOM 1507 O O . PRO A 1 198 ? 59.324 20.655 -118.887 1.00 55.03 198 PRO A O 1
ATOM 1510 N N . GLY A 1 199 ? 60.544 19.108 -117.798 1.00 60.19 199 GLY A N 1
ATOM 1511 C CA . GLY A 1 199 ? 61.833 19.407 -118.444 1.00 60.19 199 GLY A CA 1
ATOM 1512 C C . GLY A 1 199 ? 62.846 20.138 -117.553 1.00 60.19 199 GLY A C 1
ATOM 1513 O O . GLY A 1 199 ? 63.992 20.317 -117.962 1.00 60.19 199 GLY A O 1
ATOM 1514 N N . GLU A 1 200 ? 62.451 20.505 -116.336 1.00 63.88 200 GLU A N 1
ATOM 1515 C CA . GLU A 1 200 ? 63.325 21.057 -115.304 1.00 63.88 200 GLU A CA 1
ATOM 1516 C C . GLU A 1 200 ? 63.569 20.033 -114.189 1.00 63.88 200 GLU A C 1
ATOM 1518 O O . GLU A 1 200 ? 62.724 19.182 -113.901 1.00 63.88 200 GLU A O 1
ATOM 1523 N N . PHE A 1 201 ? 64.721 20.122 -113.527 1.00 62.41 201 PHE A N 1
ATOM 1524 C CA . PHE A 1 201 ? 65.009 19.356 -112.313 1.00 62.41 201 PHE A CA 1
ATOM 1525 C C . PHE A 1 201 ? 65.332 20.293 -111.153 1.00 62.41 201 PHE A C 1
ATOM 1527 O O . PHE A 1 201 ? 65.798 21.418 -111.343 1.00 62.41 201 PHE A O 1
ATOM 1534 N N . LEU A 1 202 ? 65.076 19.821 -109.934 1.00 66.00 202 LEU A N 1
ATOM 1535 C CA . LEU A 1 202 ? 65.406 20.558 -108.724 1.00 66.00 202 LEU A CA 1
ATOM 1536 C C . LEU A 1 202 ? 66.933 20.663 -108.584 1.00 66.00 202 LEU A C 1
ATOM 1538 O O . LEU A 1 202 ? 67.608 19.651 -108.398 1.00 66.00 202 LEU A O 1
ATOM 1542 N N . HIS A 1 203 ? 67.462 21.882 -108.648 1.00 70.38 203 HIS A N 1
ATOM 1543 C CA . HIS A 1 203 ? 68.874 22.184 -108.429 1.00 70.38 203 HIS A CA 1
ATOM 1544 C C . HIS A 1 203 ? 69.161 22.451 -106.944 1.00 70.38 203 HIS A C 1
ATOM 1546 O O . HIS A 1 203 ? 70.085 21.875 -106.370 1.00 70.38 203 HIS A O 1
ATOM 1552 N N . SER A 1 204 ? 68.363 23.309 -106.293 1.00 67.25 204 SER A N 1
ATOM 1553 C CA . SER A 1 204 ? 68.512 23.627 -104.866 1.00 67.25 204 SER A CA 1
ATOM 1554 C C . SER A 1 204 ? 67.226 24.174 -104.233 1.00 67.25 204 SER A C 1
ATOM 1556 O O . SER A 1 204 ? 66.268 24.529 -104.916 1.00 67.25 204 SER A O 1
ATOM 1558 N N . THR A 1 205 ? 67.200 24.235 -102.902 1.00 61.06 205 THR A N 1
ATOM 1559 C CA . THR A 1 205 ? 66.150 24.886 -102.104 1.00 61.06 205 THR A CA 1
ATOM 1560 C C . THR A 1 205 ? 66.718 26.105 -101.394 1.00 61.06 205 THR A C 1
ATOM 1562 O O . THR A 1 205 ? 67.726 25.994 -100.692 1.00 61.06 205 THR A O 1
ATOM 1565 N N . ASN A 1 206 ? 66.054 27.249 -101.525 1.00 64.75 206 ASN A N 1
ATOM 1566 C CA . ASN A 1 206 ? 66.392 28.457 -100.780 1.00 64.75 206 ASN A CA 1
ATOM 1567 C C . ASN A 1 206 ? 65.978 28.339 -99.303 1.00 64.75 206 ASN A C 1
ATOM 1569 O O . ASN A 1 206 ? 65.150 27.509 -98.925 1.00 64.75 206 ASN A O 1
ATOM 1573 N N . VAL A 1 207 ? 66.527 29.214 -98.454 1.00 60.16 207 VAL A N 1
ATOM 1574 C CA . VAL A 1 207 ? 66.235 29.259 -97.004 1.00 60.16 207 VAL A CA 1
ATOM 1575 C C . VAL A 1 207 ? 64.762 29.604 -96.713 1.00 60.16 207 VAL A C 1
ATOM 1577 O O . VAL A 1 207 ? 64.250 29.277 -95.645 1.00 60.16 207 VAL A O 1
ATOM 1580 N N . ASP A 1 208 ? 64.062 30.220 -97.669 1.00 55.41 208 ASP A N 1
ATOM 1581 C CA . ASP A 1 208 ? 62.623 30.511 -97.616 1.00 55.41 208 ASP A CA 1
ATOM 1582 C C . ASP A 1 208 ? 61.732 29.345 -98.096 1.00 55.41 208 ASP A C 1
ATOM 1584 O O . ASP A 1 208 ? 60.505 29.453 -98.065 1.00 55.41 208 ASP A O 1
ATOM 1588 N N . GLY A 1 209 ? 62.335 28.230 -98.525 1.00 57.53 209 GLY A N 1
ATOM 1589 C CA . GLY A 1 209 ? 61.633 27.051 -99.028 1.00 57.53 209 GLY A CA 1
ATOM 1590 C C . GLY A 1 209 ? 61.209 27.113 -100.497 1.00 57.53 209 GLY A C 1
ATOM 1591 O O . GLY A 1 209 ? 60.453 26.247 -100.937 1.00 57.53 209 GLY A O 1
ATOM 1592 N N . SER A 1 210 ? 61.658 28.110 -101.267 1.00 63.38 210 SER A N 1
ATOM 1593 C CA . SER A 1 210 ? 61.465 28.135 -102.723 1.00 63.38 210 SER A CA 1
ATOM 1594 C C . SER A 1 210 ? 62.440 27.195 -103.450 1.00 63.38 210 SER A C 1
ATOM 1596 O O . SER A 1 210 ? 63.578 26.998 -103.016 1.00 63.38 210 SER A O 1
ATOM 1598 N N . TYR A 1 211 ? 61.981 26.597 -104.555 1.00 65.06 211 TYR A N 1
ATOM 1599 C CA . TYR A 1 211 ? 62.776 25.711 -105.405 1.00 65.06 211 TYR A CA 1
ATOM 1600 C C . TYR A 1 211 ? 63.524 26.494 -106.478 1.00 65.06 211 TYR A C 1
ATOM 1602 O O . TYR A 1 211 ? 62.947 27.347 -107.150 1.00 65.06 211 TYR A O 1
ATOM 1610 N N . VAL A 1 212 ? 64.801 26.173 -106.655 1.00 71.44 212 VAL A N 1
ATOM 1611 C CA . VAL A 1 212 ? 65.592 26.558 -107.820 1.00 71.44 212 VAL A CA 1
ATOM 1612 C C . VAL A 1 212 ? 65.530 25.384 -108.787 1.00 71.44 212 VAL A C 1
ATOM 1614 O O . VAL A 1 212 ? 66.122 24.335 -108.534 1.00 71.44 212 VAL A O 1
ATOM 1617 N N . CYS A 1 213 ? 64.759 25.548 -109.855 1.00 67.94 213 CYS A N 1
ATOM 1618 C CA . CYS A 1 213 ? 64.618 24.575 -110.931 1.00 67.94 213 CYS A CA 1
ATOM 1619 C C . CYS A 1 213 ? 65.558 24.962 -112.083 1.00 67.94 213 CYS A C 1
ATOM 1621 O O . CYS A 1 213 ? 65.681 26.146 -112.399 1.00 67.94 213 CYS A O 1
ATOM 1623 N N . GLU A 1 214 ? 66.239 23.993 -112.694 1.00 66.06 214 GLU A N 1
ATOM 1624 C CA . GLU A 1 214 ? 67.179 24.236 -113.796 1.00 66.06 214 GLU A CA 1
ATOM 1625 C C . GLU A 1 214 ? 66.741 23.492 -115.067 1.00 66.06 214 GLU A C 1
ATOM 1627 O O . GLU A 1 214 ? 66.358 22.321 -115.020 1.00 66.06 214 GLU A O 1
ATOM 1632 N N . VAL A 1 215 ? 66.784 24.195 -116.206 1.00 55.06 215 VAL A N 1
ATOM 1633 C CA . VAL A 1 215 ? 66.433 23.694 -117.547 1.00 55.06 215 VAL A CA 1
ATOM 1634 C C . VAL A 1 215 ? 67.701 23.192 -118.240 1.00 55.06 215 VAL A C 1
ATOM 1636 O O . VAL A 1 215 ? 68.688 23.925 -118.327 1.00 55.06 215 VAL A O 1
ATOM 1639 N N . SER A 1 216 ? 67.699 21.969 -118.779 1.00 51.00 216 SER A N 1
ATOM 1640 C CA . SER A 1 216 ? 68.878 21.417 -119.463 1.00 51.00 216 SER A CA 1
ATOM 1641 C C . SER A 1 216 ? 69.174 22.168 -120.772 1.00 51.00 216 SER A C 1
ATOM 1643 O O . SER A 1 216 ? 68.516 21.958 -121.795 1.00 51.00 216 SER A O 1
ATOM 1645 N N . GLY A 1 217 ? 70.182 23.037 -120.771 1.00 48.12 217 GLY A N 1
ATOM 1646 C CA . GLY A 1 217 ? 70.661 23.712 -121.974 1.00 48.12 217 GLY A CA 1
ATOM 1647 C C . GLY A 1 217 ? 71.420 22.772 -122.920 1.00 48.12 217 GLY A C 1
ATOM 1648 O O . GLY A 1 217 ? 72.616 22.570 -122.762 1.00 48.12 217 GLY A O 1
ATOM 1649 N N . GLY A 1 218 ? 70.740 22.243 -123.941 1.00 45.84 218 GLY A N 1
ATOM 1650 C CA . GLY A 1 218 ? 71.283 22.109 -125.305 1.00 45.84 218 GLY A CA 1
ATOM 1651 C C . GLY A 1 218 ? 72.494 21.204 -125.585 1.00 45.84 218 GLY A C 1
ATOM 1652 O O . GLY A 1 218 ? 73.095 21.340 -126.648 1.00 45.84 218 GLY A O 1
ATOM 1653 N N . GLY A 1 219 ? 72.847 20.266 -124.713 1.00 44.22 219 GLY A N 1
ATOM 1654 C CA . GLY A 1 219 ? 73.787 19.182 -125.007 1.00 44.22 219 GLY A CA 1
ATOM 1655 C C . GLY A 1 219 ? 73.257 17.902 -124.385 1.00 44.22 219 GLY A C 1
ATOM 1656 O O . GLY A 1 219 ? 72.596 17.965 -123.352 1.00 44.22 219 GLY A O 1
ATOM 1657 N N . ILE A 1 220 ? 73.511 16.742 -124.989 1.00 48.62 220 ILE A N 1
ATOM 1658 C CA . ILE A 1 220 ? 73.167 15.439 -124.401 1.00 48.62 220 ILE A CA 1
ATOM 1659 C C . ILE A 1 220 ? 74.126 15.170 -123.222 1.00 48.62 220 ILE A C 1
ATOM 1661 O O . ILE A 1 220 ? 74.895 14.223 -123.229 1.00 48.62 220 ILE A O 1
ATOM 1665 N N . GLY A 1 221 ? 74.136 16.056 -122.225 1.00 50.56 221 GLY A N 1
ATOM 1666 C CA . GLY A 1 221 ? 74.858 15.920 -120.971 1.00 50.56 221 GLY A CA 1
ATOM 1667 C C . GLY A 1 221 ? 74.061 15.001 -120.064 1.00 50.56 221 GLY A C 1
ATOM 1668 O O . GLY A 1 221 ? 73.330 15.451 -119.188 1.00 50.56 221 GLY A O 1
ATOM 1669 N N . GLY A 1 222 ? 74.154 13.706 -120.336 1.00 60.59 222 GLY A N 1
ATOM 1670 C CA . GLY A 1 222 ? 73.621 12.653 -119.488 1.00 60.59 222 GLY A CA 1
ATOM 1671 C C . GLY A 1 222 ? 74.747 11.724 -119.066 1.00 60.59 222 GLY A C 1
ATOM 1672 O O . GLY A 1 222 ? 75.749 11.582 -119.763 1.00 60.59 222 GLY A O 1
ATOM 1673 N N . PHE A 1 223 ? 74.592 11.068 -117.924 1.00 65.81 223 PHE A N 1
ATOM 1674 C CA . PHE A 1 223 ? 75.460 9.956 -117.568 1.00 65.81 223 PHE A CA 1
ATOM 1675 C C . PHE A 1 223 ? 74.778 8.649 -117.974 1.00 65.81 223 PHE A C 1
ATOM 1677 O O . PHE A 1 223 ? 73.660 8.370 -117.541 1.00 65.81 223 PHE A O 1
ATOM 1684 N N . LEU A 1 224 ? 75.449 7.822 -118.774 1.00 73.88 224 LEU A N 1
ATOM 1685 C CA . LEU A 1 224 ? 75.045 6.437 -118.979 1.00 73.88 224 LEU A CA 1
ATOM 1686 C C . LEU A 1 224 ? 75.437 5.630 -117.738 1.00 73.88 224 LEU A C 1
ATOM 1688 O O . LEU A 1 224 ? 76.625 5.450 -117.454 1.00 73.88 224 LEU A O 1
ATOM 1692 N N . GLN A 1 225 ? 74.443 5.139 -116.996 1.00 80.75 225 GLN A N 1
ATOM 1693 C CA . GLN A 1 225 ? 74.685 4.236 -115.877 1.00 80.75 225 GLN A CA 1
ATOM 1694 C C . GLN A 1 225 ? 74.963 2.822 -116.396 1.00 80.75 225 GLN A C 1
ATOM 1696 O O . GLN A 1 225 ? 74.076 2.131 -116.893 1.00 80.75 225 GLN A O 1
ATOM 1701 N N . LEU A 1 226 ? 76.202 2.376 -116.240 1.00 79.69 226 LEU A N 1
ATOM 1702 C CA . LEU A 1 226 ? 76.657 1.033 -116.566 1.00 79.69 226 LEU A CA 1
ATOM 1703 C C . LEU A 1 226 ? 76.791 0.210 -115.286 1.00 79.69 226 LEU A C 1
ATOM 1705 O O . LEU A 1 226 ? 77.224 0.710 -114.248 1.00 79.69 226 LEU A O 1
ATOM 1709 N N . ARG A 1 227 ? 76.451 -1.077 -115.363 1.00 86.62 227 ARG A N 1
ATOM 1710 C CA . ARG A 1 227 ? 76.735 -2.043 -114.300 1.00 86.62 227 ARG A CA 1
ATOM 1711 C C . ARG A 1 227 ? 77.717 -3.076 -114.827 1.00 86.62 227 ARG A C 1
ATOM 1713 O O . ARG A 1 227 ? 77.395 -3.776 -115.782 1.00 86.62 227 ARG A O 1
ATOM 1720 N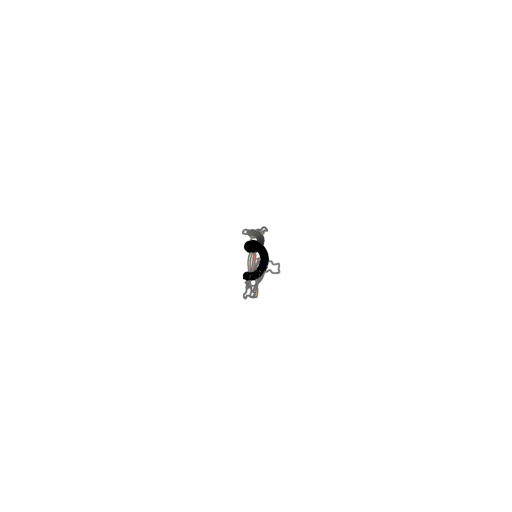 N . ALA A 1 228 ? 78.873 -3.197 -114.185 1.00 85.94 228 ALA A N 1
ATOM 1721 C CA . ALA A 1 228 ? 79.790 -4.305 -114.435 1.00 85.94 228 ALA A CA 1
ATOM 1722 C C . ALA A 1 228 ? 79.736 -5.286 -113.263 1.00 85.94 228 ALA A C 1
ATOM 1724 O O . ALA A 1 228 ? 79.598 -4.889 -112.103 1.00 85.94 228 ALA A O 1
ATOM 1725 N N . VAL A 1 229 ? 79.795 -6.577 -113.577 1.00 89.62 229 VAL A N 1
ATOM 1726 C CA . VAL A 1 229 ? 79.705 -7.669 -112.605 1.00 89.62 229 VAL A CA 1
ATOM 1727 C C . VAL A 1 229 ? 80.812 -8.667 -112.902 1.00 89.62 229 VAL A C 1
ATOM 1729 O O . VAL A 1 229 ? 81.104 -8.954 -114.059 1.00 89.62 229 VAL A O 1
ATOM 1732 N N . SER A 1 230 ? 81.418 -9.196 -111.849 1.00 91.81 230 SER A N 1
ATOM 1733 C CA . SER A 1 230 ? 82.434 -10.242 -111.911 1.00 91.81 230 SER A CA 1
ATOM 1734 C C . SER A 1 230 ? 82.153 -11.256 -110.816 1.00 91.81 230 SER A C 1
ATOM 1736 O O . SER A 1 230 ? 81.618 -10.890 -109.770 1.00 91.81 230 SER A O 1
ATOM 1738 N N . TYR A 1 231 ? 82.481 -12.526 -111.033 1.00 92.94 231 TYR A N 1
ATOM 1739 C CA . TYR A 1 231 ? 82.247 -13.562 -110.036 1.00 92.94 231 TYR A CA 1
ATOM 1740 C C . TYR A 1 231 ? 83.371 -14.584 -109.998 1.00 92.94 231 TYR A C 1
ATOM 1742 O O . TYR A 1 231 ? 84.120 -14.752 -110.957 1.00 92.94 231 TYR A O 1
ATOM 1750 N N . THR A 1 232 ? 83.463 -15.279 -108.871 1.00 93.00 232 THR A N 1
ATOM 1751 C CA . THR A 1 232 ? 84.339 -16.437 -108.719 1.00 93.00 232 THR A CA 1
ATOM 1752 C C . THR A 1 232 ? 83.642 -17.536 -107.924 1.00 93.00 232 THR A C 1
ATOM 1754 O O . THR A 1 232 ? 82.749 -17.256 -107.117 1.00 93.00 232 THR A O 1
ATOM 1757 N N . SER A 1 233 ? 84.057 -18.780 -108.153 1.00 91.00 233 SER A N 1
ATOM 1758 C CA . SER A 1 233 ? 83.566 -19.969 -107.453 1.00 91.00 233 SER A CA 1
ATOM 1759 C C . SER A 1 233 ? 84.594 -20.429 -106.422 1.00 91.00 233 SER A C 1
ATOM 1761 O O . SER A 1 233 ? 85.731 -20.747 -106.763 1.00 91.00 233 SER A O 1
ATOM 1763 N N . ILE A 1 234 ? 84.191 -20.486 -105.156 1.00 92.25 234 ILE A N 1
ATOM 1764 C CA . ILE A 1 234 ? 85.060 -20.768 -104.014 1.00 92.25 234 ILE A CA 1
ATOM 1765 C C . ILE A 1 234 ? 84.838 -22.207 -103.544 1.00 92.25 234 ILE A C 1
ATOM 1767 O O . ILE A 1 234 ? 83.744 -22.563 -103.093 1.00 92.25 234 ILE A O 1
ATOM 1771 N N . GLN A 1 235 ? 85.874 -23.042 -103.652 1.00 92.38 235 GLN A N 1
ATOM 1772 C CA . GLN A 1 235 ? 85.822 -24.451 -103.246 1.00 92.38 235 GLN A CA 1
ATOM 1773 C C . GLN A 1 235 ? 85.777 -24.610 -101.720 1.00 92.38 235 GLN A C 1
ATOM 1775 O O . GLN A 1 235 ? 86.050 -23.676 -100.965 1.00 92.38 235 GLN A O 1
ATOM 1780 N N . LYS A 1 236 ? 85.449 -25.822 -101.265 1.00 90.81 236 LYS A N 1
ATOM 1781 C CA . LYS A 1 236 ? 85.370 -26.193 -99.847 1.00 90.81 236 LYS A CA 1
ATOM 1782 C C . LYS A 1 236 ? 86.612 -25.748 -99.064 1.00 90.81 236 LYS A C 1
ATOM 1784 O O . LYS A 1 236 ? 87.727 -26.117 -99.425 1.00 90.81 236 LYS A O 1
ATOM 1789 N N . ASN A 1 237 ? 86.406 -25.032 -97.956 1.00 88.81 237 ASN A N 1
ATOM 1790 C CA . ASN A 1 237 ? 87.462 -24.529 -97.063 1.00 88.81 237 ASN A CA 1
ATOM 1791 C C . ASN A 1 237 ? 88.495 -23.621 -97.749 1.00 88.81 237 ASN A C 1
ATOM 1793 O O . ASN A 1 237 ? 89.610 -23.475 -97.251 1.00 88.81 237 ASN A O 1
ATOM 1797 N N . GLN A 1 238 ? 88.145 -23.017 -98.886 1.00 92.00 238 GLN A N 1
ATOM 1798 C CA . GLN A 1 238 ? 88.981 -22.032 -99.561 1.00 92.00 238 GLN A CA 1
ATOM 1799 C C . GLN A 1 238 ? 88.387 -20.634 -99.439 1.00 92.00 238 GLN A C 1
ATOM 1801 O O . GLN A 1 238 ? 87.186 -20.451 -99.227 1.00 92.00 238 GLN A O 1
ATOM 1806 N N . THR A 1 239 ? 89.256 -19.648 -99.615 1.00 90.44 239 THR A N 1
ATOM 1807 C CA . THR A 1 239 ? 88.901 -18.240 -99.767 1.00 90.44 239 THR A CA 1
ATOM 1808 C C . THR A 1 239 ? 89.038 -17.865 -101.235 1.00 90.44 239 THR A C 1
ATOM 1810 O O . THR A 1 239 ? 89.967 -18.306 -101.909 1.00 90.44 239 THR A O 1
ATOM 1813 N N . GLY A 1 240 ? 88.140 -17.027 -101.733 1.00 90.81 240 GLY A N 1
ATOM 1814 C CA . GLY A 1 240 ? 88.172 -16.529 -103.104 1.00 90.81 240 GLY A CA 1
ATOM 1815 C C . GLY A 1 240 ? 87.682 -15.092 -103.173 1.00 90.81 240 GLY A C 1
ATOM 1816 O O . GLY A 1 240 ? 86.992 -14.607 -102.272 1.00 90.81 240 GLY A O 1
ATOM 1817 N N . SER A 1 241 ? 88.071 -14.394 -104.232 1.00 91.06 241 SER A N 1
ATOM 1818 C CA . SER A 1 241 ? 87.717 -12.993 -104.439 1.00 91.06 241 SER A CA 1
ATOM 1819 C C . SER A 1 241 ? 87.271 -12.717 -105.864 1.00 91.06 241 SER A C 1
ATOM 1821 O O . SER A 1 241 ? 87.810 -13.296 -106.806 1.00 91.06 241 SER A O 1
ATOM 1823 N N . ALA A 1 242 ? 86.327 -11.792 -106.007 1.00 91.38 242 ALA A N 1
ATOM 1824 C CA . ALA A 1 242 ? 85.881 -11.262 -107.286 1.00 91.38 242 ALA A CA 1
ATOM 1825 C C . ALA A 1 242 ? 86.064 -9.740 -107.304 1.00 91.38 242 ALA A C 1
ATOM 1827 O O . ALA A 1 242 ? 85.768 -9.055 -106.322 1.00 91.38 242 ALA A O 1
ATOM 1828 N N . THR A 1 243 ? 86.513 -9.219 -108.442 1.00 90.31 243 THR A N 1
ATOM 1829 C CA . THR A 1 243 ? 86.666 -7.781 -108.675 1.00 90.31 243 THR A CA 1
ATOM 1830 C C . THR A 1 243 ? 85.885 -7.405 -109.920 1.00 90.31 243 THR A C 1
ATOM 1832 O O . THR A 1 243 ? 86.133 -7.964 -110.987 1.00 90.31 243 THR A O 1
ATOM 1835 N N . ALA A 1 244 ? 84.934 -6.484 -109.780 1.00 90.50 244 ALA A N 1
ATOM 1836 C CA . ALA A 1 244 ? 84.214 -5.900 -110.906 1.00 90.50 244 ALA A CA 1
ATOM 1837 C C . ALA A 1 244 ? 84.759 -4.497 -111.166 1.00 90.50 244 ALA A C 1
ATOM 1839 O O . ALA A 1 244 ? 84.914 -3.728 -110.218 1.00 90.50 244 ALA A O 1
ATOM 1840 N N . GLU A 1 245 ? 85.045 -4.174 -112.426 1.00 89.31 245 GLU A N 1
ATOM 1841 C CA . GLU A 1 245 ? 85.693 -2.922 -112.827 1.00 89.31 245 GLU A CA 1
ATOM 1842 C C . GLU A 1 245 ? 84.831 -2.138 -113.819 1.00 89.31 245 GLU A C 1
ATOM 1844 O O . GLU A 1 245 ? 84.216 -2.704 -114.722 1.00 89.31 245 GLU A O 1
ATOM 1849 N N . CYS A 1 246 ? 84.791 -0.819 -113.658 1.00 84.25 246 CYS A N 1
ATOM 1850 C CA . CYS A 1 246 ? 84.098 0.083 -114.565 1.00 84.25 246 CYS A CA 1
ATOM 1851 C C . CYS A 1 246 ? 84.882 0.262 -115.882 1.00 84.25 246 CYS A C 1
ATOM 1853 O O . CYS A 1 246 ? 86.073 0.586 -115.805 1.00 84.25 246 CYS A O 1
ATOM 1855 N N . PRO A 1 247 ? 84.234 0.240 -117.066 1.00 83.12 247 PRO A N 1
ATOM 1856 C CA . PRO A 1 247 ? 84.884 0.443 -118.374 1.00 83.12 247 PRO A CA 1
ATOM 1857 C C . PRO A 1 247 ? 85.573 1.806 -118.521 1.00 83.12 247 PRO A C 1
ATOM 1859 O O . PRO A 1 247 ? 84.953 2.817 -118.212 1.00 83.12 247 PRO A O 1
ATOM 1862 N N . SER A 1 248 ? 86.818 1.870 -119.005 1.00 77.31 248 SER A N 1
ATOM 1863 C CA . SER A 1 248 ? 87.600 3.119 -119.142 1.00 77.31 248 SER A CA 1
ATOM 1864 C C . SER A 1 248 ? 86.778 4.322 -119.637 1.00 77.31 248 SER A C 1
ATOM 1866 O O . SER A 1 248 ? 86.059 4.229 -120.624 1.00 77.31 248 SER A O 1
ATOM 1868 N N . GLY A 1 249 ? 86.883 5.454 -118.937 1.00 73.94 249 GLY A N 1
ATOM 1869 C CA . GLY A 1 249 ? 86.073 6.662 -119.158 1.00 73.94 249 GLY A CA 1
ATOM 1870 C C . GLY A 1 249 ? 84.906 6.857 -118.175 1.00 73.94 249 GLY A C 1
ATOM 1871 O O . GLY A 1 249 ? 84.493 7.987 -117.960 1.00 73.94 249 GLY A O 1
ATOM 1872 N N . SER A 1 250 ? 84.411 5.807 -117.505 1.00 76.38 250 SER A N 1
ATOM 1873 C CA . SER A 1 250 ? 83.365 5.945 -116.461 1.00 76.38 250 SER A CA 1
ATOM 1874 C C . SER A 1 250 ? 83.886 6.315 -115.054 1.00 76.38 250 SER A C 1
ATOM 1876 O O . SER A 1 250 ? 85.056 6.109 -114.739 1.00 76.38 250 SER A O 1
ATOM 1878 N N . ILE A 1 251 ? 83.006 6.801 -114.177 1.00 77.12 251 ILE A N 1
ATOM 1879 C CA . ILE A 1 251 ? 83.248 7.085 -112.752 1.00 77.12 251 ILE A CA 1
ATOM 1880 C C . ILE A 1 251 ? 82.497 6.047 -111.908 1.00 77.12 251 ILE A C 1
ATOM 1882 O O . ILE A 1 251 ? 81.318 5.808 -112.149 1.00 77.12 251 ILE A O 1
ATOM 1886 N N . LEU A 1 252 ? 83.148 5.432 -110.917 1.00 79.56 252 LEU A N 1
ATOM 1887 C CA . LEU A 1 252 ? 82.488 4.538 -109.957 1.00 79.56 252 LEU A CA 1
ATOM 1888 C C . LEU A 1 252 ? 81.612 5.362 -109.001 1.00 79.56 252 LEU A C 1
ATOM 1890 O O . LEU A 1 252 ? 82.137 6.188 -108.259 1.00 79.56 252 LEU A O 1
ATOM 1894 N N . THR A 1 253 ? 80.300 5.128 -108.986 1.00 82.12 253 THR A N 1
ATOM 1895 C CA . THR A 1 253 ? 79.360 5.820 -108.077 1.00 82.12 253 THR A CA 1
ATOM 1896 C C . THR A 1 253 ? 78.805 4.933 -106.978 1.00 82.12 253 THR A C 1
ATOM 1898 O O . THR A 1 253 ? 78.266 5.424 -105.990 1.00 82.12 253 THR A O 1
ATOM 1901 N N . GLY A 1 254 ? 78.975 3.623 -107.106 1.00 81.00 254 GLY A N 1
ATOM 1902 C CA . GLY A 1 254 ? 78.617 2.677 -106.067 1.00 81.00 254 GLY A CA 1
ATOM 1903 C C . GLY A 1 254 ? 79.060 1.276 -106.436 1.00 81.00 254 GLY A C 1
ATOM 1904 O O . GLY A 1 254 ? 79.352 0.976 -107.590 1.00 81.00 254 GLY A O 1
ATOM 1905 N N . GLY A 1 255 ? 79.103 0.395 -105.455 1.00 85.81 255 GLY A N 1
ATOM 1906 C CA . GLY A 1 255 ? 79.393 -1.008 -105.676 1.00 85.81 255 GLY A CA 1
ATOM 1907 C C . GLY A 1 255 ? 78.877 -1.839 -104.520 1.00 85.81 255 GLY A C 1
ATOM 1908 O O . GLY A 1 255 ? 78.369 -1.319 -103.527 1.00 85.81 255 GLY A O 1
ATOM 1909 N N . GLY A 1 256 ? 78.960 -3.145 -104.679 1.00 87.94 256 GLY A N 1
ATOM 1910 C CA . GLY A 1 256 ? 78.481 -4.087 -103.688 1.00 87.94 256 GLY A CA 1
ATOM 1911 C C . GLY A 1 256 ? 78.740 -5.509 -104.133 1.00 87.94 256 GLY A C 1
ATOM 1912 O O . GLY A 1 256 ? 79.416 -5.758 -105.132 1.00 87.94 256 GLY A O 1
ATOM 1913 N N . PHE A 1 257 ? 78.166 -6.452 -103.404 1.00 91.25 257 PHE A N 1
ATOM 1914 C CA . PHE A 1 257 ? 78.322 -7.864 -103.691 1.00 91.25 257 PHE A CA 1
ATOM 1915 C C . PHE A 1 257 ? 76.990 -8.599 -103.616 1.00 91.25 257 PHE A C 1
ATOM 1917 O O . PHE A 1 257 ? 76.051 -8.161 -102.955 1.00 91.25 257 PHE A O 1
ATOM 1924 N N . ALA A 1 258 ? 76.949 -9.753 -104.265 1.00 90.00 258 ALA A N 1
ATOM 1925 C CA . ALA A 1 258 ? 75.959 -10.787 -104.013 1.00 90.00 258 ALA A CA 1
ATOM 1926 C C . ALA A 1 258 ? 76.703 -12.095 -103.735 1.00 90.00 258 ALA A C 1
ATOM 1928 O O . ALA A 1 258 ? 77.805 -12.312 -104.236 1.00 90.00 258 ALA A O 1
ATOM 1929 N N . LYS A 1 259 ? 76.131 -12.974 -102.919 1.00 89.62 259 LYS A N 1
ATOM 1930 C CA . LYS A 1 259 ? 76.760 -14.247 -102.556 1.00 89.62 259 LYS A CA 1
ATOM 1931 C C . LYS A 1 259 ? 75.734 -15.369 -102.505 1.00 89.62 259 LYS A C 1
ATOM 1933 O O . LYS A 1 259 ? 74.560 -15.113 -102.251 1.00 89.62 259 LYS A O 1
ATOM 1938 N N . SER A 1 260 ? 76.184 -16.608 -102.689 1.00 87.81 260 SER A N 1
ATOM 1939 C CA . SER A 1 260 ? 75.419 -17.781 -102.253 1.00 87.81 260 SER A CA 1
ATOM 1940 C C . SER A 1 260 ? 75.156 -17.695 -100.741 1.00 87.81 260 SER A C 1
ATOM 1942 O O . SER A 1 260 ? 76.045 -17.278 -100.000 1.00 87.81 260 SER A O 1
ATOM 1944 N N . GLU A 1 261 ? 73.963 -18.076 -100.270 1.00 84.19 261 GLU A N 1
ATOM 1945 C CA . GLU A 1 261 ? 73.521 -17.856 -98.875 1.00 84.19 261 GLU A CA 1
ATOM 1946 C C . GLU A 1 261 ? 74.546 -18.318 -97.828 1.00 84.19 261 GLU A C 1
ATOM 1948 O O . GLU A 1 261 ? 74.845 -17.586 -96.882 1.00 84.19 261 GLU A O 1
ATOM 1953 N N . GLU A 1 262 ? 75.158 -19.480 -98.060 1.00 87.69 262 GLU A N 1
ATOM 1954 C CA . GLU A 1 262 ? 76.073 -20.157 -97.133 1.00 87.69 262 GLU A CA 1
ATOM 1955 C C . GLU A 1 262 ? 77.534 -19.673 -97.192 1.00 87.69 262 GLU A C 1
ATOM 1957 O O . GLU A 1 262 ? 78.380 -20.181 -96.458 1.00 87.69 262 GLU A O 1
ATOM 1962 N N . LEU A 1 263 ? 77.850 -18.721 -98.073 1.00 89.44 263 LEU A N 1
ATOM 1963 C CA . LEU A 1 263 ? 79.194 -18.165 -98.224 1.00 89.44 263 LEU A CA 1
ATOM 1964 C C . LEU A 1 263 ? 79.409 -17.040 -97.202 1.00 89.44 263 LEU A C 1
ATOM 1966 O O . LEU A 1 263 ? 78.542 -16.189 -97.015 1.00 89.44 263 LEU A O 1
ATOM 1970 N N . GLU A 1 264 ? 80.549 -17.001 -96.525 1.00 90.31 264 GLU A N 1
ATOM 1971 C CA . GLU A 1 264 ? 80.856 -15.935 -95.568 1.00 90.31 264 GLU A CA 1
ATOM 1972 C C . GLU A 1 264 ? 81.600 -14.804 -96.282 1.00 90.31 264 GLU A C 1
ATOM 1974 O O . GLU A 1 264 ? 82.605 -15.050 -96.947 1.00 90.31 264 GLU A O 1
ATOM 1979 N N . VAL A 1 265 ? 81.110 -13.564 -96.186 1.00 90.12 265 VAL A N 1
ATOM 1980 C CA . VAL A 1 265 ? 81.809 -12.411 -96.775 1.00 90.12 265 VAL A CA 1
ATOM 1981 C C . VAL A 1 265 ? 82.791 -11.869 -95.756 1.00 90.12 265 VAL A C 1
ATOM 1983 O O . VAL A 1 265 ? 82.394 -11.409 -94.692 1.00 90.12 265 VAL A O 1
ATOM 1986 N N . LEU A 1 266 ? 84.071 -11.913 -96.109 1.00 89.75 266 LEU A N 1
ATOM 1987 C CA . LEU A 1 266 ? 85.154 -11.428 -95.261 1.00 89.75 266 LEU A CA 1
ATOM 1988 C C . LEU A 1 266 ? 85.427 -9.944 -95.494 1.00 89.75 266 LEU A C 1
ATOM 1990 O O . LEU A 1 266 ? 85.835 -9.231 -94.584 1.00 89.75 266 LEU A O 1
ATOM 1994 N N . GLU A 1 267 ? 85.265 -9.485 -96.735 1.00 88.69 267 GLU A N 1
ATOM 1995 C CA . GLU A 1 267 ? 85.621 -8.125 -97.119 1.00 88.69 267 GLU A CA 1
ATOM 1996 C C . GLU A 1 267 ? 84.816 -7.687 -98.339 1.00 88.69 267 GLU A C 1
ATOM 1998 O O . GLU A 1 267 ? 84.653 -8.450 -99.290 1.00 88.69 267 GLU A O 1
ATOM 2003 N N . SER A 1 268 ? 84.341 -6.446 -98.322 1.00 89.19 268 SER A N 1
ATOM 2004 C CA . SER A 1 268 ? 83.703 -5.793 -99.460 1.00 89.19 268 SER A CA 1
ATOM 2005 C C . SER A 1 268 ? 84.039 -4.315 -99.410 1.00 89.19 268 SER A C 1
ATOM 2007 O O . SER A 1 268 ? 83.642 -3.630 -98.467 1.00 89.19 268 SER A O 1
ATOM 2009 N N . ARG A 1 269 ? 84.760 -3.814 -100.407 1.00 82.88 269 ARG A N 1
ATOM 2010 C CA . ARG A 1 269 ? 85.168 -2.410 -100.441 1.00 82.88 269 ARG A CA 1
ATOM 2011 C C . ARG A 1 269 ? 85.462 -1.939 -101.861 1.00 82.88 269 ARG A C 1
ATOM 2013 O O . ARG A 1 269 ? 85.792 -2.762 -102.720 1.00 82.88 269 ARG A O 1
ATOM 2020 N N . PRO A 1 270 ? 85.440 -0.621 -102.104 1.00 79.50 270 PRO A N 1
ATOM 2021 C CA . PRO A 1 270 ? 86.085 -0.082 -103.289 1.00 79.50 270 PRO A CA 1
ATOM 2022 C C . PRO A 1 270 ? 87.592 -0.378 -103.231 1.00 79.50 270 PRO A C 1
ATOM 2024 O O . PRO A 1 270 ? 88.222 -0.298 -102.168 1.00 79.50 270 PRO A O 1
ATOM 2027 N N . ILE A 1 271 ? 88.183 -0.742 -104.370 1.00 75.25 271 ILE A N 1
ATOM 2028 C CA . ILE A 1 271 ? 89.639 -0.837 -104.474 1.00 75.25 271 ILE A CA 1
ATOM 2029 C C . ILE A 1 271 ? 90.185 0.583 -104.520 1.00 75.25 271 ILE A C 1
ATOM 2031 O O . ILE A 1 271 ? 89.918 1.334 -105.453 1.00 75.25 271 ILE A O 1
ATOM 2035 N N . VAL A 1 272 ? 90.969 0.906 -103.498 1.00 64.50 272 VAL A N 1
ATOM 2036 C CA . VAL A 1 272 ? 91.818 2.091 -103.432 1.00 64.50 272 VAL A CA 1
ATOM 2037 C C . VAL A 1 272 ? 93.239 1.554 -103.306 1.00 64.50 272 VAL A C 1
ATOM 2039 O O . VAL A 1 272 ? 93.536 0.869 -102.322 1.00 64.50 272 VAL A O 1
ATOM 2042 N N . MET A 1 273 ? 94.100 1.750 -104.309 1.00 51.41 273 MET A N 1
ATOM 2043 C CA . MET A 1 273 ? 95.511 1.385 -104.149 1.00 51.41 273 MET A CA 1
ATOM 2044 C C . MET A 1 273 ? 96.154 2.354 -103.156 1.00 51.41 273 MET A C 1
ATOM 2046 O O . MET A 1 273 ? 96.190 3.562 -103.377 1.00 51.41 273 MET A O 1
ATOM 2050 N N . ALA A 1 274 ? 96.644 1.820 -102.039 1.00 40.44 274 ALA A N 1
ATOM 2051 C CA . ALA A 1 274 ? 97.438 2.575 -101.086 1.00 40.44 274 ALA A CA 1
ATOM 2052 C C . ALA A 1 274 ? 98.819 2.855 -101.701 1.00 40.44 274 ALA A C 1
ATOM 2054 O O . ALA A 1 274 ? 99.589 1.917 -101.898 1.00 40.44 274 ALA A O 1
ATOM 2055 N N . GLY A 1 275 ? 99.131 4.126 -101.986 1.00 46.31 275 GLY A N 1
ATOM 2056 C CA . GLY A 1 275 ? 100.524 4.567 -102.136 1.00 46.31 275 GLY A CA 1
ATOM 2057 C C . GLY A 1 275 ? 100.936 5.414 -103.345 1.00 46.31 275 GLY A C 1
ATOM 2058 O O . GLY A 1 275 ? 102.134 5.628 -103.475 1.00 46.31 275 GLY A O 1
ATOM 2059 N N . ASP A 1 276 ? 100.042 5.933 -104.195 1.00 36.69 276 ASP A N 1
ATOM 2060 C CA . ASP A 1 276 ? 100.453 6.890 -105.243 1.00 36.69 276 ASP A CA 1
ATOM 2061 C C . ASP A 1 276 ? 99.363 7.940 -105.531 1.00 36.69 276 ASP A C 1
ATOM 2063 O O . ASP A 1 276 ? 98.271 7.629 -106.002 1.00 36.69 276 ASP A O 1
ATOM 2067 N N . VAL A 1 277 ? 99.665 9.201 -105.212 1.00 42.53 277 VAL A N 1
ATOM 2068 C CA . VAL A 1 277 ? 98.803 10.388 -105.367 1.00 42.53 277 VAL A CA 1
ATOM 2069 C C . VAL A 1 277 ? 98.976 11.071 -106.734 1.00 42.53 277 VAL A C 1
ATOM 2071 O O . VAL A 1 277 ? 98.767 12.276 -106.850 1.00 42.53 277 VAL A O 1
ATOM 2074 N N . SER A 1 278 ? 99.334 10.337 -107.794 1.00 40.28 278 SER A N 1
ATOM 2075 C CA . SER A 1 278 ? 99.575 10.959 -109.109 1.00 40.28 278 SER A CA 1
ATOM 2076 C C . SER A 1 278 ? 98.962 10.278 -110.343 1.00 40.28 278 SER A C 1
ATOM 2078 O O . SER A 1 278 ? 99.250 10.698 -111.462 1.00 40.28 278 SER A O 1
ATOM 2080 N N . ASN A 1 279 ? 98.031 9.325 -110.193 1.00 38.00 279 ASN A N 1
ATOM 2081 C CA . ASN A 1 279 ? 97.287 8.780 -111.339 1.00 38.00 279 ASN A CA 1
ATOM 2082 C C . ASN A 1 279 ? 95.760 8.799 -111.129 1.00 38.00 279 ASN A C 1
ATOM 2084 O O . ASN A 1 279 ? 95.197 8.012 -110.374 1.00 38.00 279 ASN A O 1
ATOM 2088 N N . THR A 1 280 ? 95.070 9.684 -111.848 1.00 41.19 280 THR A N 1
ATOM 2089 C CA . THR A 1 280 ? 93.616 9.928 -111.819 1.00 41.19 280 THR A CA 1
ATOM 2090 C C . THR A 1 280 ? 92.770 8.847 -112.516 1.00 41.19 280 THR A C 1
ATOM 2092 O O . THR A 1 280 ? 91.666 9.130 -112.978 1.00 41.19 280 THR A O 1
ATOM 2095 N N . SER A 1 281 ? 93.229 7.591 -112.591 1.00 46.09 281 SER A N 1
ATOM 2096 C CA . SER A 1 281 ? 92.536 6.543 -113.363 1.00 46.09 281 SER A CA 1
ATOM 2097 C C . SER A 1 281 ? 92.283 5.194 -112.666 1.00 46.09 281 SER A C 1
ATOM 2099 O O . SER A 1 281 ? 91.776 4.284 -113.319 1.00 46.09 281 SER A O 1
ATOM 2101 N N . THR A 1 282 ? 92.514 5.034 -111.354 1.00 51.59 282 THR A N 1
ATOM 2102 C CA . THR A 1 282 ? 92.574 3.679 -110.746 1.00 51.59 282 THR A CA 1
ATOM 2103 C C . THR A 1 282 ? 91.609 3.340 -109.590 1.00 51.59 282 THR A C 1
ATOM 2105 O O . THR A 1 282 ? 91.703 2.242 -109.051 1.00 51.59 282 THR A O 1
ATOM 2108 N N . ASN A 1 283 ? 90.590 4.157 -109.272 1.00 62.09 283 ASN A N 1
ATOM 2109 C CA . ASN A 1 283 ? 89.524 3.808 -108.294 1.00 62.09 283 ASN A CA 1
ATOM 2110 C C . ASN A 1 283 ? 88.214 3.361 -108.968 1.00 62.09 283 ASN A C 1
ATOM 2112 O O . ASN A 1 283 ? 87.143 3.924 -108.742 1.00 62.09 283 ASN A O 1
ATOM 2116 N N . ARG A 1 284 ? 88.293 2.381 -109.867 1.00 77.12 284 ARG A N 1
ATOM 2117 C CA . ARG A 1 284 ? 87.174 2.012 -110.754 1.00 77.12 284 ARG A CA 1
ATOM 2118 C C . ARG A 1 284 ? 86.576 0.646 -110.450 1.00 77.12 284 ARG A C 1
ATOM 2120 O O . ARG A 1 284 ? 85.806 0.132 -111.252 1.00 77.12 284 ARG A O 1
ATOM 2127 N N . ALA A 1 285 ? 86.950 0.051 -109.325 1.00 83.38 285 ALA A N 1
ATOM 2128 C CA . ALA A 1 285 ? 86.687 -1.348 -109.055 1.00 83.38 285 ALA A CA 1
ATOM 2129 C C . ALA A 1 285 ? 86.094 -1.570 -107.667 1.00 83.38 285 ALA A C 1
ATOM 2131 O O . ALA A 1 285 ? 86.470 -0.902 -106.701 1.00 83.38 285 ALA A O 1
ATOM 2132 N N . TRP A 1 286 ? 85.207 -2.553 -107.564 1.00 86.38 286 TRP A N 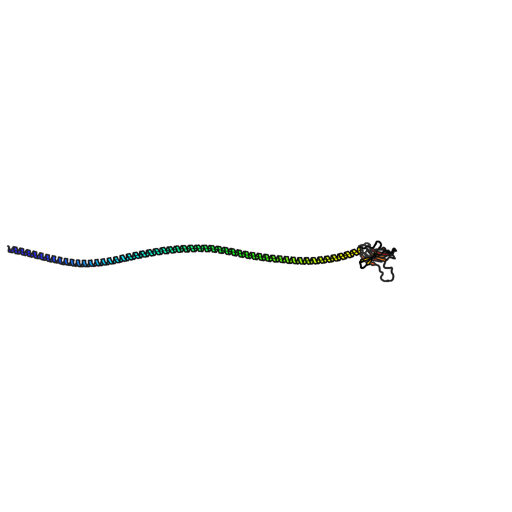1
ATOM 2133 C CA . TRP A 1 286 ? 84.722 -3.062 -106.290 1.00 86.38 286 TRP A CA 1
ATOM 2134 C C . TRP A 1 286 ? 85.268 -4.459 -106.064 1.00 86.38 286 TRP A C 1
ATOM 2136 O O . TRP A 1 286 ? 85.134 -5.344 -106.914 1.00 86.38 286 TRP A O 1
ATOM 2146 N N . PHE A 1 287 ? 85.892 -4.644 -104.911 1.00 88.25 287 PHE A N 1
ATOM 2147 C CA . PHE A 1 287 ? 86.464 -5.906 -104.488 1.00 88.25 287 PHE A CA 1
ATOM 2148 C C . PHE A 1 287 ? 85.566 -6.552 -103.452 1.00 88.25 287 PHE A C 1
ATOM 2150 O O . PHE A 1 287 ? 85.142 -5.905 -102.492 1.00 88.25 287 PHE A O 1
ATOM 2157 N N . VAL A 1 288 ? 85.341 -7.849 -103.616 1.00 91.00 288 VAL A N 1
ATOM 2158 C CA . VAL A 1 288 ? 84.730 -8.677 -102.588 1.00 91.00 288 VAL A CA 1
ATOM 2159 C C . VAL A 1 288 ? 85.544 -9.948 -102.389 1.00 91.00 288 VAL A C 1
ATOM 2161 O O . VAL A 1 288 ? 86.001 -10.568 -103.352 1.00 91.00 288 VAL A O 1
ATOM 2164 N N . ARG A 1 289 ? 85.702 -10.355 -101.131 1.00 92.31 289 ARG A N 1
ATOM 2165 C CA . ARG A 1 289 ? 86.332 -11.611 -100.732 1.00 92.31 289 ARG A CA 1
ATOM 2166 C C . ARG A 1 289 ? 85.415 -12.378 -99.800 1.00 92.31 289 ARG A C 1
ATOM 2168 O O . ARG A 1 289 ? 84.844 -11.803 -98.873 1.00 92.31 289 ARG A O 1
ATOM 2175 N N . GLY A 1 290 ? 85.330 -13.684 -100.006 1.00 91.94 290 GLY A N 1
ATOM 2176 C CA . GLY A 1 290 ? 84.586 -14.560 -99.117 1.00 91.94 290 GLY A CA 1
ATOM 2177 C C . GLY A 1 290 ? 85.233 -15.918 -98.908 1.00 91.94 290 GLY A C 1
ATOM 2178 O O . GLY A 1 290 ? 86.174 -16.295 -99.606 1.00 91.94 290 GLY A O 1
ATOM 2179 N N . LEU A 1 291 ? 84.728 -16.628 -97.908 1.00 92.88 291 LEU A N 1
ATOM 2180 C CA . LEU A 1 291 ? 85.157 -17.947 -97.466 1.00 92.88 291 LEU A CA 1
ATOM 2181 C C . LEU A 1 291 ? 84.003 -18.930 -97.661 1.00 92.88 291 LEU A C 1
ATOM 2183 O O . LEU A 1 291 ? 82.856 -18.620 -97.342 1.00 92.88 291 LEU A O 1
ATOM 2187 N N . ASN A 1 292 ? 84.310 -20.125 -98.161 1.00 92.25 292 ASN A N 1
ATOM 2188 C CA . ASN A 1 292 ? 83.390 -21.257 -98.120 1.00 92.25 292 ASN A CA 1
ATOM 2189 C C . ASN A 1 292 ? 83.708 -22.102 -96.868 1.00 92.25 292 ASN A C 1
ATOM 2191 O O . ASN A 1 292 ? 84.675 -22.874 -96.897 1.00 92.25 292 ASN A O 1
ATOM 2195 N N . PRO A 1 293 ? 82.932 -21.981 -95.772 1.00 84.50 293 PRO A N 1
ATOM 2196 C CA . PRO A 1 293 ? 83.296 -22.501 -94.455 1.00 84.50 293 PRO A CA 1
ATOM 2197 C C . PRO A 1 293 ? 82.946 -23.990 -94.309 1.00 84.50 293 PRO A C 1
ATOM 2199 O O . PRO A 1 293 ? 82.303 -24.373 -93.339 1.00 84.50 293 PRO A O 1
ATOM 2202 N N . ASN A 1 294 ? 83.372 -24.828 -95.265 1.00 85.38 294 ASN A N 1
ATOM 2203 C CA . ASN A 1 294 ? 83.236 -26.297 -95.294 1.00 85.38 294 ASN A CA 1
ATOM 2204 C C . ASN A 1 294 ? 82.053 -26.867 -96.104 1.00 85.38 294 ASN A C 1
ATOM 2206 O O . ASN A 1 294 ? 81.696 -28.033 -95.909 1.00 85.38 294 ASN A O 1
ATOM 2210 N N . ARG A 1 295 ? 81.464 -26.121 -97.054 1.00 86.69 295 ARG A N 1
ATOM 2211 C CA . ARG A 1 295 ? 80.415 -26.673 -97.933 1.00 86.69 295 ARG A CA 1
ATOM 2212 C C . ARG A 1 295 ? 81.012 -27.571 -99.022 1.00 86.69 295 ARG A C 1
ATOM 2214 O O . ARG A 1 295 ? 82.033 -27.219 -99.609 1.00 86.69 295 ARG A O 1
ATOM 2221 N N . PRO A 1 296 ? 80.413 -28.747 -99.289 1.00 83.81 296 PRO A N 1
ATOM 2222 C CA . PRO A 1 296 ? 80.992 -29.748 -100.186 1.00 83.81 296 PRO A CA 1
ATOM 2223 C C . PRO A 1 296 ? 80.945 -29.369 -101.674 1.00 83.81 296 PRO A C 1
ATOM 2225 O O . PRO A 1 296 ? 81.570 -30.051 -102.479 1.00 83.81 296 PRO A O 1
ATOM 2228 N N . TYR A 1 297 ? 80.244 -28.294 -102.039 1.00 88.44 297 TYR A N 1
ATOM 2229 C CA . TYR A 1 297 ? 80.141 -27.769 -103.400 1.00 88.44 297 TYR A CA 1
ATOM 2230 C C . TYR A 1 297 ? 80.705 -26.340 -103.485 1.00 88.44 297 TYR A C 1
ATOM 2232 O O . TYR A 1 297 ? 80.696 -25.615 -102.483 1.00 88.44 297 TYR A O 1
ATOM 2240 N N . PRO A 1 298 ? 81.213 -25.925 -104.662 1.00 87.50 298 PRO A N 1
ATOM 2241 C CA . PRO A 1 298 ? 81.684 -24.564 -104.868 1.00 87.50 298 PRO A CA 1
ATOM 2242 C C . PRO A 1 298 ? 80.547 -23.553 -104.690 1.00 87.50 298 PRO A C 1
ATOM 2244 O O . PRO A 1 298 ? 79.446 -23.743 -105.205 1.00 87.50 298 PRO A O 1
ATOM 2247 N N . LEU A 1 299 ? 80.832 -22.466 -103.975 1.00 90.56 299 LEU A N 1
ATOM 2248 C CA . LEU A 1 299 ? 79.901 -21.363 -103.739 1.00 90.56 299 LEU A CA 1
ATOM 2249 C C . LEU A 1 299 ? 80.345 -20.126 -104.519 1.00 90.56 299 LEU A C 1
ATOM 2251 O O . LEU A 1 299 ? 81.541 -19.851 -104.601 1.00 90.56 299 LEU A O 1
ATOM 2255 N N . ASN A 1 300 ? 79.398 -19.361 -105.061 1.00 92.81 300 ASN A N 1
ATOM 2256 C CA . ASN A 1 300 ? 79.720 -18.194 -105.878 1.00 92.81 300 ASN A CA 1
ATOM 2257 C C . ASN A 1 300 ? 79.651 -16.909 -105.057 1.00 92.81 300 ASN A C 1
ATOM 2259 O O . ASN A 1 300 ? 78.701 -16.679 -104.302 1.00 92.81 300 ASN A O 1
ATOM 2263 N N . ILE A 1 301 ? 80.636 -16.042 -105.267 1.00 93.19 301 ILE A N 1
ATOM 2264 C CA . ILE A 1 301 ? 80.583 -14.647 -104.840 1.00 93.19 301 ILE A CA 1
ATOM 2265 C C . ILE A 1 301 ? 80.663 -13.747 -106.070 1.00 93.19 301 ILE A C 1
ATOM 2267 O O . ILE A 1 301 ? 81.482 -13.972 -106.961 1.00 93.19 301 ILE A O 1
ATOM 2271 N N . TYR A 1 302 ? 79.797 -12.742 -106.113 1.00 94.25 302 TYR A N 1
ATOM 2272 C CA . TYR A 1 302 ? 79.677 -11.763 -107.182 1.00 94.25 302 TYR A CA 1
ATOM 2273 C C . TYR A 1 302 ? 80.082 -10.398 -106.639 1.00 94.25 302 TYR A C 1
ATOM 2275 O O . TYR A 1 302 ? 79.550 -9.958 -105.622 1.00 94.25 302 TYR A O 1
ATOM 2283 N N . SER A 1 303 ? 80.980 -9.711 -107.335 1.00 92.69 303 SER A N 1
ATOM 2284 C CA . SER A 1 303 ? 81.200 -8.277 -107.175 1.00 92.69 303 SER A CA 1
ATOM 2285 C C . SER A 1 303 ? 80.402 -7.525 -108.231 1.00 92.69 303 SER A C 1
ATOM 2287 O O . SER A 1 303 ? 80.328 -7.966 -109.378 1.00 92.69 303 SER A O 1
ATOM 2289 N N . SER A 1 304 ? 79.823 -6.384 -107.867 1.00 91.88 304 SER A N 1
ATOM 2290 C CA . SER A 1 304 ? 79.156 -5.487 -108.806 1.00 91.88 304 SER A CA 1
ATOM 2291 C C . SER A 1 304 ? 79.581 -4.043 -108.583 1.00 91.88 304 SER A C 1
ATOM 2293 O O . SER A 1 304 ? 79.713 -3.593 -107.446 1.00 91.88 304 SER A O 1
ATOM 2295 N N . VAL A 1 305 ? 79.745 -3.314 -109.681 1.00 90.31 305 VAL A N 1
ATOM 2296 C CA . VAL A 1 305 ? 79.980 -1.870 -109.697 1.00 90.31 305 VAL A CA 1
ATOM 2297 C C . VAL A 1 305 ? 78.891 -1.173 -110.489 1.00 90.31 305 VAL A C 1
ATOM 2299 O O . VAL A 1 305 ? 78.393 -1.703 -111.482 1.00 90.31 305 VAL A O 1
ATOM 2302 N N . ILE A 1 306 ? 78.536 0.022 -110.039 1.00 86.75 306 ILE A N 1
ATOM 2303 C CA . ILE A 1 306 ? 77.696 0.981 -110.740 1.00 86.75 306 ILE A CA 1
ATOM 2304 C C . ILE A 1 306 ? 78.602 2.129 -111.163 1.00 86.75 306 ILE A C 1
ATOM 2306 O O . ILE A 1 306 ? 79.282 2.750 -110.345 1.00 86.75 306 ILE A O 1
ATOM 2310 N N . CYS A 1 307 ? 78.615 2.374 -112.462 1.00 85.19 307 CYS A N 1
ATOM 2311 C CA . CYS A 1 307 ? 79.521 3.292 -113.113 1.00 85.19 307 CYS A CA 1
ATOM 2312 C C . CYS A 1 307 ? 78.701 4.326 -113.872 1.00 85.19 307 CYS A C 1
ATOM 2314 O O . CYS A 1 307 ? 77.764 3.964 -114.576 1.00 85.19 307 CYS A O 1
ATOM 2316 N N . LEU A 1 308 ? 79.067 5.594 -113.777 1.00 80.81 308 LEU A N 1
ATOM 2317 C CA . LEU A 1 308 ? 78.514 6.652 -114.609 1.00 80.81 308 LEU A CA 1
ATOM 2318 C C . LEU A 1 308 ? 79.517 6.999 -115.698 1.00 80.81 308 LEU A C 1
ATOM 2320 O O . LEU A 1 308 ? 80.616 7.463 -115.406 1.00 80.81 308 LEU A O 1
ATOM 2324 N N . GLN A 1 309 ? 79.163 6.752 -116.952 1.00 79.06 309 GLN A N 1
ATOM 2325 C CA . GLN A 1 309 ? 79.950 7.199 -118.092 1.00 79.06 309 GLN A CA 1
ATOM 2326 C C . GLN A 1 309 ? 79.347 8.496 -118.634 1.00 79.06 309 GLN A C 1
ATOM 2328 O O . GLN A 1 309 ? 78.161 8.486 -118.961 1.00 79.06 309 GLN A O 1
ATOM 2333 N N . PRO A 1 310 ? 80.109 9.600 -118.717 1.00 71.38 310 PRO A N 1
ATOM 2334 C CA . PRO A 1 310 ? 79.642 10.793 -119.417 1.00 71.38 310 PRO A CA 1
ATOM 2335 C C . PRO A 1 310 ? 79.320 10.431 -120.875 1.00 71.38 310 PRO A C 1
ATOM 2337 O O . PRO A 1 310 ? 80.130 9.746 -121.509 1.00 71.38 310 PRO A O 1
ATOM 2340 N N . LEU A 1 311 ? 78.138 10.827 -121.360 1.00 64.25 311 LEU A N 1
ATOM 2341 C CA . LEU A 1 311 ? 77.754 10.737 -122.775 1.00 64.25 311 LEU A CA 1
ATOM 2342 C C . LEU A 1 311 ? 78.441 11.820 -123.614 1.00 64.25 311 LEU A C 1
ATOM 2344 O O . LEU A 1 311 ? 78.646 12.938 -123.090 1.00 64.25 311 LEU A O 1
#